Protein AF-A0A7X7K155-F1 (afdb_monomer)

Structure (mmCIF, N/CA/C/O backbone):
data_AF-A0A7X7K155-F1
#
_entry.id   AF-A0A7X7K155-F1
#
loop_
_atom_site.group_PDB
_atom_site.id
_atom_site.type_symbol
_atom_site.label_atom_id
_atom_site.label_alt_id
_atom_site.label_comp_id
_atom_site.label_asym_id
_atom_site.label_entity_id
_atom_site.label_seq_id
_atom_site.pdbx_PDB_ins_code
_atom_site.Cartn_x
_atom_site.Cartn_y
_atom_site.Cartn_z
_atom_site.occupancy
_atom_site.B_iso_or_equiv
_atom_site.auth_seq_id
_atom_site.auth_comp_id
_atom_site.auth_asym_id
_atom_site.auth_atom_id
_atom_site.pdbx_PDB_model_num
ATOM 1 N N . MET A 1 1 ? 3.621 12.588 0.229 1.00 64.38 1 MET A N 1
ATOM 2 C CA . MET A 1 1 ? 3.440 12.387 1.689 1.00 64.38 1 MET A CA 1
ATOM 3 C C . MET A 1 1 ? 2.182 13.110 2.161 1.00 64.38 1 MET A C 1
ATOM 5 O O . MET A 1 1 ? 1.886 14.190 1.652 1.00 64.38 1 MET A O 1
ATOM 9 N N . THR A 1 2 ? 1.459 12.551 3.133 1.00 70.38 2 THR A N 1
ATOM 10 C CA . THR A 1 2 ? 0.333 13.229 3.799 1.00 70.38 2 THR A CA 1
ATOM 11 C C . THR A 1 2 ? 0.867 14.158 4.895 1.00 70.38 2 THR A C 1
ATOM 13 O O . THR A 1 2 ? 1.560 13.712 5.804 1.00 70.38 2 THR A O 1
ATOM 16 N N . THR A 1 3 ? 0.577 15.458 4.814 1.00 79.06 3 THR A N 1
ATOM 17 C CA . THR A 1 3 ? 0.920 16.445 5.859 1.00 79.06 3 THR A CA 1
ATOM 18 C C . THR A 1 3 ? -0.289 16.714 6.751 1.00 79.06 3 THR A C 1
ATOM 20 O O . THR A 1 3 ? -1.407 16.346 6.401 1.00 79.06 3 THR A O 1
ATOM 23 N N . ALA A 1 4 ? -0.109 17.409 7.880 1.00 76.00 4 ALA A N 1
ATOM 24 C CA . ALA A 1 4 ? -1.245 17.842 8.702 1.00 76.00 4 ALA A CA 1
ATOM 25 C C . ALA A 1 4 ? -2.274 18.653 7.887 1.00 76.00 4 ALA A C 1
ATOM 27 O O . ALA A 1 4 ? -3.474 18.418 8.004 1.00 76.00 4 ALA A O 1
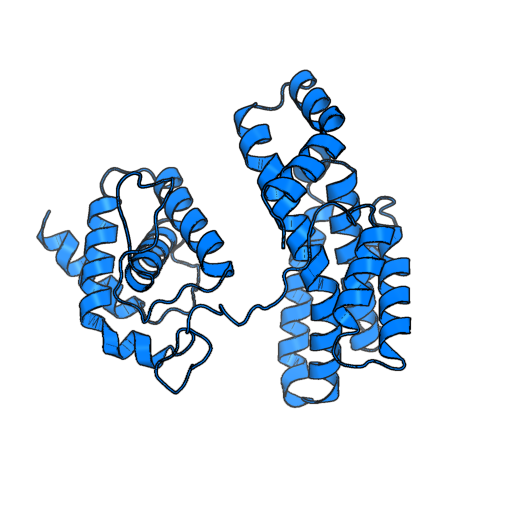ATOM 28 N N . ALA A 1 5 ? -1.804 19.535 6.997 1.00 78.56 5 ALA A N 1
ATOM 29 C CA . ALA A 1 5 ? -2.664 20.349 6.144 1.00 78.56 5 ALA A CA 1
ATOM 30 C C . ALA A 1 5 ? -3.406 19.514 5.086 1.00 78.56 5 ALA A C 1
ATOM 32 O O . ALA A 1 5 ? -4.610 19.684 4.898 1.00 78.56 5 ALA A O 1
ATOM 33 N N . SER A 1 6 ? -2.725 18.579 4.411 1.00 85.19 6 SER A N 1
ATOM 34 C CA . SER A 1 6 ? -3.389 17.725 3.416 1.00 85.19 6 SER A CA 1
ATOM 35 C C . SER A 1 6 ? -4.331 16.706 4.070 1.00 85.19 6 SER A C 1
ATOM 37 O O . SER A 1 6 ? -5.397 16.419 3.525 1.00 85.19 6 SER A O 1
ATOM 39 N N . ARG A 1 7 ? -4.008 16.235 5.283 1.00 84.69 7 ARG A N 1
ATOM 40 C CA . ARG A 1 7 ? -4.900 15.401 6.100 1.00 84.69 7 ARG A CA 1
ATOM 41 C C . ARG A 1 7 ? -6.159 16.159 6.500 1.00 84.69 7 ARG A C 1
ATOM 43 O O . ARG A 1 7 ? -7.247 15.601 6.420 1.00 84.69 7 ARG A O 1
ATOM 50 N N . GLU A 1 8 ? -6.044 17.430 6.876 1.00 85.75 8 GLU A N 1
ATOM 51 C CA . GLU A 1 8 ? -7.214 18.256 7.180 1.00 85.75 8 GLU A CA 1
ATOM 52 C C . GLU A 1 8 ? -8.125 18.421 5.953 1.00 85.75 8 GLU A C 1
ATOM 54 O O . GLU A 1 8 ? -9.347 18.300 6.066 1.00 85.75 8 GLU A O 1
ATOM 59 N N . VAL A 1 9 ? -7.549 18.625 4.763 1.00 90.56 9 VAL A N 1
ATOM 60 C CA . VAL A 1 9 ? -8.307 18.652 3.499 1.00 90.56 9 VAL A CA 1
ATOM 61 C C . VAL A 1 9 ? -9.031 17.324 3.260 1.00 90.56 9 VAL A C 1
ATOM 63 O O . VAL A 1 9 ? -10.224 17.333 2.945 1.00 90.56 9 VAL A O 1
ATOM 66 N N . ALA A 1 10 ? -8.347 16.195 3.455 1.00 92.12 10 ALA A N 1
ATOM 67 C CA . ALA A 1 10 ? -8.935 14.867 3.313 1.00 92.12 10 ALA A CA 1
ATOM 68 C C . ALA A 1 10 ? -10.098 14.652 4.297 1.00 92.12 10 ALA A C 1
ATOM 70 O O . ALA A 1 10 ? -11.201 14.319 3.865 1.00 92.12 10 ALA A O 1
ATOM 71 N N . VAL A 1 11 ? -9.906 14.947 5.589 1.00 90.81 11 VAL A N 1
ATOM 72 C CA . VAL A 1 11 ? -10.952 14.839 6.625 1.00 90.81 11 VAL A CA 1
ATOM 73 C C . VAL A 1 11 ? -12.164 15.706 6.285 1.00 90.81 11 VAL A C 1
ATOM 75 O O . VAL A 1 11 ? -13.297 15.226 6.335 1.00 90.81 11 VAL A O 1
ATOM 78 N N . ARG A 1 12 ? -11.948 16.962 5.871 1.00 92.44 12 ARG A N 1
ATOM 79 C CA . ARG A 1 12 ? -13.039 17.856 5.447 1.00 92.44 12 ARG A CA 1
ATOM 80 C C . ARG A 1 12 ? -13.817 17.282 4.262 1.00 92.44 12 ARG A C 1
ATOM 82 O O . ARG A 1 12 ? -15.038 17.394 4.237 1.00 92.44 12 ARG A O 1
ATOM 89 N N . SER A 1 13 ? -13.140 16.640 3.310 1.00 93.94 13 SER A N 1
ATOM 90 C CA . SER A 1 13 ? -13.789 16.055 2.127 1.00 93.94 13 SER A CA 1
ATOM 91 C C . SER A 1 13 ? -14.678 14.841 2.431 1.00 93.94 13 SER A C 1
ATOM 93 O O . SER A 1 13 ? -15.550 14.512 1.630 1.00 93.94 13 SER A O 1
ATOM 95 N N . ILE A 1 14 ? -14.501 14.200 3.593 1.00 95.44 14 ILE A N 1
ATOM 96 C CA . ILE A 1 14 ? -15.309 13.055 4.044 1.00 95.44 14 ILE A CA 1
ATOM 97 C C . ILE A 1 14 ? -16.186 13.379 5.265 1.00 95.44 14 ILE A C 1
ATOM 99 O O . ILE A 1 14 ? -16.775 12.472 5.857 1.00 95.44 14 ILE A O 1
ATOM 103 N N . ALA A 1 15 ? -16.316 14.659 5.631 1.00 93.81 15 ALA A N 1
ATOM 104 C CA . ALA A 1 15 ? -17.049 15.105 6.817 1.00 93.81 15 ALA A CA 1
ATOM 105 C C . ALA A 1 15 ? -18.514 14.631 6.838 1.00 93.81 15 ALA A C 1
ATOM 107 O O . ALA A 1 15 ? -19.011 14.206 7.881 1.00 93.81 15 ALA A O 1
ATOM 108 N N . ASP A 1 16 ? -19.184 14.621 5.683 1.00 94.50 16 ASP A N 1
ATOM 109 C CA . ASP A 1 16 ? -20.565 14.135 5.565 1.00 94.50 16 ASP A CA 1
ATOM 110 C C . ASP A 1 16 ? -20.685 12.639 5.890 1.00 94.50 16 ASP A C 1
ATOM 112 O O . ASP A 1 16 ? -21.649 12.209 6.530 1.00 94.50 16 ASP A O 1
ATOM 116 N N . HIS A 1 17 ? -19.688 11.835 5.499 1.00 93.06 17 HIS A N 1
ATOM 117 C CA . HIS A 1 17 ? -19.640 10.412 5.843 1.00 93.06 17 HIS A CA 1
ATOM 118 C C . HIS A 1 17 ? -19.402 10.217 7.339 1.00 93.06 17 HIS A C 1
ATOM 120 O O . HIS A 1 17 ? -20.109 9.432 7.965 1.00 93.06 17 HIS A O 1
ATOM 126 N N . ILE A 1 18 ? -18.478 10.977 7.934 1.00 92.19 18 ILE A N 1
ATOM 127 C CA . ILE A 1 18 ? -18.224 10.960 9.385 1.00 92.19 18 ILE A CA 1
ATOM 128 C C . ILE A 1 18 ? -19.512 11.296 10.153 1.00 92.19 18 ILE A C 1
ATOM 130 O O . ILE A 1 18 ? -19.908 10.570 11.066 1.00 92.19 18 ILE A O 1
ATOM 134 N N . ALA A 1 19 ? -20.221 12.352 9.746 1.00 93.06 19 ALA A N 1
ATOM 135 C CA . ALA A 1 19 ? -21.492 12.740 10.351 1.00 93.06 19 ALA A CA 1
ATOM 136 C C . ALA A 1 19 ? -22.566 11.652 10.195 1.00 93.06 19 ALA A C 1
ATOM 138 O O . ALA A 1 19 ? -23.349 11.417 11.118 1.00 93.06 19 ALA A O 1
ATOM 139 N N . ARG A 1 20 ? -22.604 10.962 9.048 1.00 92.81 20 ARG A N 1
ATOM 140 C CA . ARG A 1 20 ? -23.503 9.825 8.823 1.00 92.81 20 ARG A CA 1
ATOM 141 C C . ARG A 1 20 ? -23.185 8.655 9.755 1.00 92.81 20 ARG A C 1
ATOM 143 O O . ARG A 1 20 ? -24.117 8.120 10.344 1.00 92.81 20 ARG A O 1
ATOM 150 N N . GLN A 1 21 ? -21.916 8.290 9.925 1.00 92.12 21 GLN A N 1
ATOM 151 C CA . GLN A 1 21 ? -21.499 7.207 10.828 1.00 92.12 21 GLN A CA 1
ATOM 152 C C . GLN A 1 21 ? -21.905 7.491 12.279 1.00 92.12 21 GLN A C 1
ATOM 154 O O . GLN A 1 21 ? -22.490 6.629 12.930 1.00 92.12 21 GLN A O 1
ATOM 159 N N . LYS A 1 22 ? -21.726 8.734 12.749 1.00 90.50 22 LYS A N 1
ATOM 160 C CA . LYS A 1 22 ? -22.198 9.151 14.081 1.00 90.50 22 LYS A CA 1
ATOM 161 C C . LYS A 1 22 ? -23.710 8.963 14.252 1.00 90.50 22 LYS A C 1
ATOM 163 O O . LYS A 1 22 ? -24.161 8.478 15.283 1.00 90.50 22 LYS A O 1
ATOM 168 N N . ARG A 1 23 ? -24.510 9.299 13.231 1.00 92.56 23 ARG A N 1
ATOM 169 C CA . ARG A 1 23 ? -25.976 9.105 13.262 1.00 92.56 23 ARG A CA 1
ATOM 170 C C . ARG A 1 23 ? -26.394 7.634 13.242 1.00 92.56 23 ARG A C 1
ATOM 172 O O . ARG A 1 23 ? -27.470 7.321 13.735 1.00 92.56 23 ARG A O 1
ATOM 179 N N . LEU A 1 24 ? -25.578 6.759 12.656 1.00 90.00 24 LEU A N 1
ATOM 180 C CA . LEU A 1 24 ? -25.823 5.315 12.604 1.00 90.00 24 LEU A CA 1
ATOM 181 C C . LEU A 1 24 ? -25.429 4.593 13.904 1.00 90.00 24 LEU A C 1
ATOM 183 O O . LEU A 1 24 ? -25.663 3.395 14.015 1.00 90.00 24 LEU A O 1
ATOM 187 N N . GLY A 1 25 ? -24.878 5.308 14.892 1.00 88.94 25 GLY A N 1
ATOM 188 C CA . GLY A 1 25 ? -24.493 4.738 16.184 1.00 88.94 25 GLY A CA 1
ATOM 189 C C . GLY A 1 25 ? -23.113 4.080 16.193 1.00 88.94 25 GLY A C 1
ATOM 190 O O . GLY A 1 25 ? -22.793 3.361 17.137 1.00 88.94 25 GLY A O 1
ATOM 191 N N . THR A 1 26 ? -22.288 4.319 15.171 1.00 88.38 26 THR A N 1
ATOM 192 C CA . THR A 1 26 ? -20.887 3.883 15.162 1.00 88.38 26 THR A CA 1
ATOM 193 C C . THR A 1 26 ? -20.129 4.566 16.305 1.00 88.38 26 THR A C 1
ATOM 195 O O . THR A 1 26 ? -20.265 5.776 16.496 1.00 88.38 26 THR A O 1
ATOM 198 N N . SER A 1 27 ? -19.336 3.796 17.061 1.00 88.50 27 SER A N 1
ATOM 199 C CA . SER A 1 27 ? -18.561 4.301 18.206 1.00 88.50 27 SER A CA 1
ATOM 200 C C . SER A 1 27 ? -17.687 5.498 17.816 1.00 88.50 27 SER A C 1
ATOM 202 O O . SER A 1 27 ? -16.992 5.451 16.798 1.00 88.50 27 SER A O 1
ATOM 204 N N . GLU A 1 28 ? -17.692 6.556 18.634 1.00 84.75 28 GLU A N 1
ATOM 205 C CA . GLU A 1 28 ? -16.847 7.732 18.397 1.00 84.75 28 GLU A CA 1
ATOM 206 C C . GLU A 1 28 ? -15.360 7.376 18.410 1.00 84.75 28 GLU A C 1
ATOM 208 O O . GLU A 1 28 ? -14.636 7.817 17.523 1.00 84.75 28 GLU A O 1
ATOM 213 N N . GLU A 1 29 ? -14.933 6.499 19.322 1.00 82.00 29 GLU A N 1
ATOM 214 C CA . GLU A 1 29 ? -13.556 6.002 19.383 1.00 82.00 29 GLU A CA 1
ATOM 215 C C . GLU A 1 29 ? -13.146 5.329 18.067 1.00 82.00 29 GLU A C 1
ATOM 217 O O . GLU A 1 29 ? -12.077 5.598 17.517 1.00 82.00 29 GLU A O 1
ATOM 222 N N . LEU A 1 30 ? -14.034 4.501 17.509 1.00 82.12 30 LEU A N 1
ATOM 223 C CA . LEU A 1 30 ? -13.775 3.814 16.250 1.00 82.12 30 LEU A CA 1
ATOM 224 C C . LEU A 1 30 ? -13.668 4.807 15.088 1.00 82.12 30 LEU A C 1
ATOM 226 O O . LEU A 1 30 ? -12.787 4.668 14.247 1.00 82.12 30 LEU A O 1
ATOM 230 N N . ILE A 1 31 ? -14.525 5.829 15.042 1.00 84.31 31 ILE A N 1
ATOM 231 C CA . ILE A 1 31 ? -14.465 6.881 14.017 1.00 84.31 31 ILE A CA 1
ATOM 232 C C . ILE A 1 31 ? -13.157 7.676 14.133 1.00 84.31 31 ILE A C 1
ATOM 234 O O . ILE A 1 31 ? -12.509 7.930 13.113 1.00 84.31 31 ILE A O 1
ATOM 238 N N . GLU A 1 32 ? -12.767 8.062 15.348 1.00 82.69 32 GLU A N 1
ATOM 239 C CA . GLU A 1 32 ? -11.566 8.860 15.619 1.00 82.69 32 GLU A CA 1
ATOM 240 C C . GLU A 1 32 ? -10.275 8.103 15.300 1.00 82.69 32 GLU A C 1
ATOM 242 O O . GLU A 1 32 ? -9.345 8.698 14.756 1.00 82.69 32 GLU A O 1
ATOM 247 N N . GLN A 1 33 ? -10.231 6.794 15.555 1.00 81.88 33 GLN A N 1
ATOM 248 C CA . GLN A 1 33 ? -9.080 5.951 15.221 1.00 81.88 33 GLN A CA 1
ATOM 249 C C . GLN A 1 33 ? -9.056 5.556 13.734 1.00 81.88 33 GLN A C 1
ATOM 251 O O . GLN A 1 33 ? -8.006 5.604 13.087 1.00 81.88 33 GLN A O 1
ATOM 256 N N . TRP A 1 34 ? -10.205 5.182 13.160 1.00 84.56 34 TRP A N 1
ATOM 257 C CA . TRP A 1 34 ? -10.289 4.662 11.791 1.00 84.56 34 TRP A CA 1
ATOM 258 C C . TRP A 1 34 ? -10.071 5.738 10.730 1.00 84.56 34 TRP A C 1
ATOM 260 O O . TRP A 1 34 ? -9.367 5.513 9.746 1.00 84.56 34 TRP A O 1
ATOM 270 N N . THR A 1 35 ? -10.657 6.921 10.919 1.00 85.44 35 THR A N 1
ATOM 271 C CA . THR A 1 35 ? -10.642 7.993 9.913 1.00 85.44 35 THR A CA 1
ATOM 272 C C . THR A 1 35 ? -9.222 8.395 9.490 1.00 85.44 35 THR A C 1
ATOM 274 O O . THR A 1 35 ? -8.917 8.263 8.301 1.00 85.44 35 THR A O 1
ATOM 277 N N . PRO A 1 36 ? -8.327 8.845 10.394 1.00 81.94 36 PRO A N 1
ATOM 278 C CA . PRO A 1 36 ? -6.975 9.242 10.004 1.00 81.94 36 PRO A CA 1
ATOM 279 C C . PRO A 1 36 ? -6.175 8.062 9.442 1.00 81.94 36 PRO A C 1
ATOM 281 O O . PRO A 1 36 ? -5.497 8.222 8.430 1.00 81.94 36 PRO A O 1
ATOM 284 N N . ARG A 1 37 ? -6.326 6.865 10.026 1.00 84.38 37 ARG A N 1
ATOM 285 C CA . ARG A 1 37 ? -5.650 5.650 9.558 1.00 84.38 37 ARG A CA 1
ATOM 286 C C . ARG A 1 37 ? -6.037 5.302 8.123 1.00 84.38 37 ARG A C 1
ATOM 288 O O . ARG A 1 37 ? -5.169 5.014 7.310 1.00 84.38 37 ARG A O 1
ATOM 295 N N . SER A 1 38 ? -7.325 5.352 7.795 1.00 88.44 38 SER A N 1
ATOM 296 C CA . SER A 1 38 ? -7.818 5.030 6.452 1.00 88.44 38 SER A CA 1
ATOM 297 C C . SER A 1 38 ? -7.330 6.026 5.389 1.00 88.44 38 SER A C 1
ATOM 299 O O . SER A 1 38 ? -7.021 5.617 4.271 1.00 88.44 38 SER A O 1
ATOM 301 N N . ILE A 1 39 ? -7.186 7.310 5.747 1.00 89.06 39 ILE A N 1
ATOM 302 C CA . ILE A 1 39 ? -6.588 8.341 4.882 1.00 89.06 39 ILE A CA 1
ATOM 303 C C . ILE A 1 39 ? -5.107 8.039 4.639 1.00 89.06 39 ILE A C 1
ATOM 305 O O . ILE A 1 39 ? -4.648 8.076 3.500 1.00 89.06 39 ILE A O 1
ATOM 309 N N . ASP A 1 40 ? -4.360 7.726 5.696 1.00 86.00 40 ASP A N 1
ATOM 310 C CA . ASP A 1 40 ? -2.932 7.439 5.577 1.00 86.00 40 ASP A CA 1
ATOM 311 C C . ASP A 1 40 ? -2.685 6.177 4.735 1.00 86.00 40 ASP A C 1
ATOM 313 O O . ASP A 1 40 ? -1.833 6.194 3.848 1.00 86.00 40 ASP A O 1
ATOM 317 N N . VAL A 1 41 ? -3.492 5.126 4.930 1.00 85.56 41 VAL A N 1
ATOM 318 C CA . VAL A 1 41 ? -3.428 3.888 4.137 1.00 85.56 41 VAL A CA 1
ATOM 319 C C . VAL A 1 41 ? -3.677 4.161 2.656 1.00 85.56 41 VAL A C 1
ATOM 321 O O . VAL A 1 41 ? -2.863 3.762 1.827 1.00 85.56 41 VAL A O 1
ATOM 324 N N . VAL A 1 42 ? -4.758 4.859 2.292 1.00 94.25 42 VAL A N 1
ATOM 325 C CA . VAL A 1 42 ? -5.060 5.088 0.868 1.00 94.25 42 VAL A CA 1
ATOM 326 C C . VAL A 1 42 ? -4.040 6.013 0.203 1.00 94.25 42 VAL A C 1
ATOM 328 O O . VAL A 1 42 ? -3.705 5.811 -0.962 1.00 94.25 42 VAL A O 1
ATOM 331 N N . CYS A 1 43 ? -3.489 6.986 0.934 1.00 92.81 43 CYS A N 1
ATOM 332 C CA . CYS A 1 43 ? -2.400 7.821 0.430 1.00 92.81 43 CYS A CA 1
ATOM 333 C C . CYS A 1 43 ? -1.111 7.016 0.210 1.00 92.81 43 CYS A C 1
ATOM 335 O O . CYS A 1 43 ? -0.437 7.241 -0.793 1.00 92.81 43 CYS A O 1
ATOM 337 N N . ALA A 1 44 ? -0.784 6.075 1.102 1.00 89.12 44 ALA A N 1
ATOM 338 C CA . ALA A 1 44 ? 0.358 5.179 0.926 1.00 89.12 44 ALA A CA 1
ATOM 339 C C . ALA A 1 44 ? 0.158 4.237 -0.272 1.00 89.12 44 ALA A C 1
ATOM 341 O O . ALA A 1 44 ? 1.056 4.067 -1.089 1.00 89.12 44 ALA A O 1
ATOM 342 N N . GLN A 1 45 ? -1.044 3.681 -0.439 1.00 94.19 45 GLN A N 1
ATOM 343 C CA . GLN A 1 45 ? -1.380 2.870 -1.613 1.00 94.19 45 GLN A CA 1
ATOM 344 C C . GLN A 1 45 ? -1.268 3.673 -2.914 1.00 94.19 45 GLN A C 1
ATOM 346 O O . GLN A 1 45 ? -0.731 3.174 -3.899 1.00 94.19 45 GLN A O 1
ATOM 351 N N . LEU A 1 46 ? -1.747 4.920 -2.914 1.00 96.75 46 LEU A N 1
ATOM 352 C CA . LEU A 1 46 ? -1.666 5.823 -4.060 1.00 96.75 46 LEU A CA 1
ATOM 353 C C . LEU A 1 46 ? -0.216 6.127 -4.459 1.00 96.75 46 LEU A C 1
ATOM 355 O O . LEU A 1 46 ? 0.071 6.186 -5.653 1.00 96.75 46 LEU A O 1
ATOM 359 N N . SER A 1 47 ? 0.684 6.325 -3.491 1.00 92.38 47 SER A N 1
ATOM 360 C CA . SER A 1 47 ? 2.099 6.572 -3.785 1.00 92.38 47 SER A CA 1
ATOM 361 C C . SER A 1 47 ? 2.860 5.310 -4.174 1.00 92.38 47 SER A C 1
ATOM 363 O O . SER A 1 47 ? 3.769 5.402 -4.991 1.00 92.38 47 SER A O 1
ATOM 365 N N . ASN A 1 48 ? 2.497 4.154 -3.611 1.00 90.56 48 ASN A N 1
ATOM 366 C CA . ASN A 1 48 ? 3.282 2.930 -3.757 1.00 90.56 48 ASN A CA 1
ATOM 367 C C . ASN A 1 48 ? 2.843 2.104 -4.963 1.00 90.56 48 ASN A C 1
ATOM 369 O O . ASN A 1 48 ? 3.665 1.842 -5.825 1.00 90.56 48 ASN A O 1
ATOM 373 N N . ILE A 1 49 ? 1.556 1.775 -5.114 1.00 96.62 49 ILE A N 1
ATOM 374 C CA . ILE A 1 49 ? 1.103 0.801 -6.126 1.00 96.62 49 ILE A CA 1
ATOM 375 C C . ILE A 1 49 ? 1.545 1.160 -7.558 1.00 96.62 49 ILE A C 1
ATOM 377 O O . ILE A 1 49 ? 2.051 0.280 -8.257 1.00 96.62 49 ILE A O 1
ATOM 381 N N . PRO A 1 50 ? 1.422 2.417 -8.036 1.00 97.44 50 PRO A N 1
ATOM 382 C CA . PRO A 1 50 ? 1.915 2.768 -9.367 1.00 97.44 50 PRO A CA 1
ATOM 383 C C . PRO A 1 50 ? 3.431 2.579 -9.528 1.00 97.44 50 PRO A C 1
ATOM 385 O O . PRO A 1 50 ? 3.877 2.225 -10.618 1.00 97.44 50 PRO A O 1
ATOM 388 N N . VAL A 1 51 ? 4.203 2.814 -8.463 1.00 96.00 51 VAL A N 1
ATOM 389 C CA . VAL A 1 51 ? 5.665 2.651 -8.420 1.00 96.00 51 VAL A CA 1
ATOM 390 C C . VAL A 1 51 ? 6.037 1.174 -8.318 1.00 96.00 51 VAL A C 1
ATOM 392 O O . VAL A 1 51 ? 6.885 0.715 -9.077 1.00 96.00 51 VAL A O 1
ATOM 395 N N . ASP A 1 52 ? 5.350 0.411 -7.472 1.00 96.75 52 ASP A N 1
ATOM 396 C CA . ASP A 1 52 ? 5.523 -1.033 -7.322 1.00 96.75 52 ASP A CA 1
ATOM 397 C C . ASP A 1 52 ? 5.328 -1.722 -8.673 1.00 96.75 52 ASP A C 1
ATOM 399 O O . ASP A 1 52 ? 6.171 -2.498 -9.094 1.00 96.75 52 ASP A O 1
ATOM 403 N N . MET A 1 53 ? 4.301 -1.357 -9.448 1.00 98.50 53 MET A N 1
ATOM 404 C CA . MET A 1 53 ? 4.109 -1.896 -10.803 1.00 98.50 53 MET A CA 1
ATOM 405 C C . MET A 1 53 ? 5.306 -1.635 -11.737 1.00 98.50 53 MET A C 1
ATOM 407 O O . MET A 1 53 ? 5.612 -2.460 -12.597 1.00 98.50 53 MET A O 1
ATOM 411 N N . ILE A 1 54 ? 5.995 -0.496 -11.593 1.00 97.75 54 ILE A N 1
ATOM 412 C CA . ILE A 1 54 ? 7.225 -0.190 -12.347 1.00 97.75 54 ILE A CA 1
ATOM 413 C C . ILE A 1 54 ? 8.378 -1.076 -11.857 1.00 97.75 54 ILE A C 1
ATOM 415 O O . ILE A 1 54 ? 9.077 -1.673 -12.678 1.00 97.75 54 ILE A O 1
ATOM 419 N N . ILE A 1 55 ? 8.561 -1.185 -10.538 1.00 96.00 55 ILE A N 1
ATOM 420 C CA . ILE A 1 55 ? 9.616 -1.993 -9.907 1.00 96.00 55 ILE A CA 1
ATOM 421 C C . ILE A 1 55 ? 9.442 -3.474 -10.254 1.00 96.00 55 ILE A C 1
ATOM 423 O O . ILE A 1 55 ? 10.395 -4.127 -10.666 1.00 96.00 55 ILE A O 1
ATOM 427 N N . GLU A 1 56 ? 8.227 -3.999 -10.157 1.00 98.00 56 GLU A N 1
ATOM 428 C CA . GLU A 1 56 ? 7.910 -5.394 -10.446 1.00 98.00 56 GLU A CA 1
ATOM 429 C C . GLU A 1 56 ? 8.106 -5.719 -11.934 1.00 98.00 56 GLU A C 1
ATOM 431 O O . GLU A 1 56 ? 8.653 -6.769 -12.278 1.00 98.00 56 GLU A O 1
ATOM 436 N N . GLN A 1 57 ? 7.753 -4.796 -12.838 1.00 97.38 57 GLN A N 1
ATOM 437 C CA . GLN A 1 57 ? 8.070 -4.940 -14.263 1.00 97.38 57 GLN A CA 1
ATOM 438 C C . GLN A 1 57 ? 9.587 -5.011 -14.482 1.00 97.38 57 GLN A C 1
ATOM 440 O O . GLN A 1 57 ? 10.073 -5.874 -15.210 1.00 97.38 57 GLN A O 1
ATOM 445 N N . TRP A 1 58 ? 10.333 -4.118 -13.837 1.00 96.44 58 TRP A N 1
ATOM 446 C CA . TRP A 1 58 ? 11.788 -4.051 -13.933 1.00 96.44 58 TRP A CA 1
ATOM 447 C C . TRP A 1 58 ? 12.475 -5.304 -13.378 1.00 96.44 58 TRP A C 1
ATOM 449 O O . TRP A 1 58 ? 13.399 -5.822 -14.008 1.00 96.44 58 TRP A O 1
ATOM 459 N N . LEU A 1 59 ? 12.008 -5.813 -12.233 1.00 96.44 59 LEU A N 1
ATOM 460 C CA . LEU A 1 59 ? 12.507 -7.043 -11.614 1.00 96.44 59 LEU A CA 1
ATOM 461 C C . LEU A 1 59 ? 12.296 -8.230 -12.549 1.00 96.44 59 LEU A C 1
ATOM 463 O O . LEU A 1 59 ? 13.243 -8.965 -12.832 1.00 96.44 59 LEU A O 1
ATOM 467 N N . TYR A 1 60 ? 11.083 -8.358 -13.088 1.00 96.94 60 TYR A N 1
ATOM 468 C CA . TYR A 1 60 ? 10.727 -9.435 -14.004 1.00 96.94 60 TYR A CA 1
ATOM 469 C C . TYR A 1 60 ? 11.570 -9.398 -15.287 1.00 96.94 60 TYR A C 1
ATOM 471 O O . TYR A 1 60 ? 12.013 -10.434 -15.774 1.00 96.94 60 TYR A O 1
ATOM 479 N N . GLU A 1 61 ? 11.833 -8.217 -15.847 1.00 95.62 61 GLU A N 1
ATOM 480 C CA . GLU A 1 61 ? 12.625 -8.086 -17.076 1.00 95.62 61 GLU A CA 1
ATOM 481 C C . GLU A 1 61 ? 14.122 -8.360 -16.883 1.00 95.62 61 GLU A C 1
ATOM 483 O O . GLU A 1 61 ? 14.789 -8.769 -17.834 1.00 95.62 61 GLU A O 1
ATOM 488 N N . ARG A 1 62 ? 14.669 -8.111 -15.686 1.00 96.00 62 ARG A N 1
ATOM 489 C CA . ARG A 1 62 ? 16.121 -8.156 -15.446 1.00 96.00 62 ARG A CA 1
ATOM 490 C C . ARG A 1 62 ? 16.613 -9.399 -14.720 1.00 96.00 62 ARG A C 1
ATOM 492 O O . ARG A 1 62 ? 17.772 -9.758 -14.909 1.00 96.00 62 ARG A O 1
ATOM 499 N N . TYR A 1 63 ? 15.774 -10.037 -13.909 1.00 95.69 63 TYR A N 1
ATOM 500 C CA . TYR A 1 63 ? 16.192 -11.119 -13.018 1.00 95.69 63 TYR A CA 1
ATOM 501 C C . TYR A 1 63 ? 15.269 -12.332 -13.152 1.00 95.69 63 TYR A C 1
ATOM 503 O O . TYR A 1 63 ? 14.367 -12.542 -12.344 1.00 95.69 63 TYR A O 1
ATOM 511 N N . GLU A 1 64 ? 15.521 -13.162 -14.167 1.00 96.19 64 GLU A N 1
ATOM 512 C CA . GLU A 1 64 ? 14.753 -14.394 -14.416 1.00 96.19 64 GLU A CA 1
ATOM 513 C C . GLU A 1 64 ? 14.768 -15.355 -13.215 1.00 96.19 64 GLU A C 1
ATOM 515 O O . GLU A 1 64 ? 13.757 -15.957 -12.861 1.00 96.19 64 GLU A O 1
ATOM 520 N N . GLU A 1 65 ? 15.899 -15.428 -12.516 1.00 94.94 65 GLU A N 1
ATOM 521 C CA . GLU A 1 65 ? 16.073 -16.213 -11.289 1.00 94.94 65 GLU A CA 1
ATOM 522 C C . GLU A 1 65 ? 15.129 -15.815 -10.143 1.00 94.94 65 GLU A C 1
ATOM 524 O O . GLU A 1 65 ? 14.828 -16.649 -9.287 1.00 94.94 65 GLU A O 1
ATOM 529 N N . LEU A 1 66 ? 14.621 -14.576 -10.133 1.00 95.56 66 LEU A N 1
ATOM 530 C CA . LEU A 1 66 ? 13.685 -14.098 -9.114 1.00 95.56 66 LEU A CA 1
ATOM 531 C C . LEU A 1 66 ? 12.221 -14.377 -9.460 1.00 95.56 66 LEU A C 1
ATOM 533 O O . LEU A 1 66 ? 11.373 -14.233 -8.579 1.00 95.56 66 LEU A O 1
ATOM 537 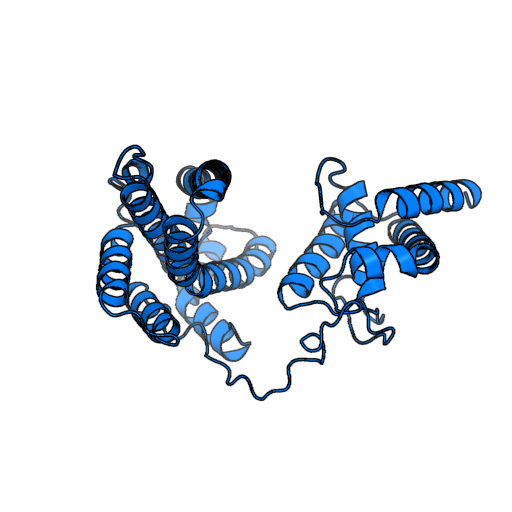N N . HIS A 1 67 ? 11.896 -14.814 -10.684 1.00 95.50 67 HIS A N 1
ATOM 538 C CA . HIS A 1 67 ? 10.504 -15.020 -11.112 1.00 95.50 67 HIS A CA 1
ATOM 539 C C . HIS A 1 67 ? 9.688 -15.912 -10.165 1.00 95.50 67 HIS A C 1
ATOM 541 O O . HIS A 1 67 ? 8.550 -15.540 -9.870 1.00 95.50 67 HIS A O 1
ATOM 547 N N . PRO A 1 68 ? 10.204 -17.047 -9.642 1.00 95.31 68 PRO A N 1
ATOM 548 C CA . PRO A 1 68 ? 9.434 -17.868 -8.710 1.00 95.31 68 PRO A CA 1
ATOM 549 C C . PRO A 1 68 ? 9.111 -17.126 -7.406 1.00 95.31 68 PRO A C 1
ATOM 551 O O . PRO A 1 68 ? 7.966 -17.142 -6.957 1.00 95.31 68 PRO A O 1
ATOM 554 N N . SER A 1 69 ? 10.097 -16.438 -6.824 1.00 95.38 69 SER A N 1
ATOM 555 C CA . SER A 1 69 ? 9.928 -15.667 -5.586 1.00 95.38 69 SER A CA 1
ATOM 556 C C . SER A 1 69 ? 8.987 -14.481 -5.789 1.00 95.38 69 SER A C 1
ATOM 558 O O . SER A 1 69 ? 8.098 -14.243 -4.972 1.00 95.38 69 SER A O 1
ATOM 560 N N . GLN A 1 70 ? 9.135 -13.783 -6.914 1.00 96.31 70 GLN A N 1
ATOM 561 C CA . GLN A 1 70 ? 8.274 -12.679 -7.316 1.00 96.31 70 GLN A CA 1
ATOM 562 C C . GLN A 1 70 ? 6.820 -13.142 -7.473 1.00 96.31 70 GLN A C 1
ATOM 564 O O . GLN A 1 70 ? 5.912 -12.523 -6.925 1.00 96.31 70 GLN A O 1
ATOM 569 N N . PHE A 1 71 ? 6.588 -14.269 -8.153 1.00 97.19 71 PHE A N 1
ATOM 570 C CA . PHE A 1 71 ? 5.249 -14.835 -8.323 1.00 97.19 71 PHE A CA 1
ATOM 571 C C . PHE A 1 71 ? 4.580 -15.153 -6.979 1.00 97.19 71 PHE A C 1
ATOM 573 O O . PHE A 1 71 ? 3.417 -14.805 -6.772 1.00 97.19 71 PHE A O 1
ATOM 580 N N . VAL A 1 72 ? 5.310 -15.788 -6.054 1.00 95.12 72 VAL A N 1
ATOM 581 C CA . VAL A 1 72 ? 4.791 -16.124 -4.717 1.00 95.12 72 VAL A CA 1
ATOM 582 C C . VAL A 1 72 ? 4.473 -14.860 -3.914 1.00 95.12 72 VAL A C 1
ATOM 584 O O . VAL A 1 72 ? 3.407 -14.787 -3.302 1.00 95.12 72 VAL A O 1
ATOM 587 N N . SER A 1 73 ? 5.353 -13.857 -3.956 1.00 94.00 73 SER A N 1
ATOM 588 C CA . SER A 1 73 ? 5.142 -12.568 -3.286 1.00 94.00 73 SER A CA 1
ATOM 589 C C . SER A 1 73 ? 3.887 -11.858 -3.807 1.00 94.00 73 SER A C 1
ATOM 591 O O . SER A 1 73 ? 2.988 -11.516 -3.036 1.00 94.00 73 SER A O 1
ATOM 593 N N . LEU A 1 74 ? 3.757 -11.732 -5.132 1.00 96.06 74 LEU A N 1
ATOM 594 C CA . LEU A 1 74 ? 2.613 -11.078 -5.771 1.00 96.06 74 LEU A CA 1
ATOM 595 C C . LEU A 1 74 ? 1.298 -11.829 -5.528 1.00 96.06 74 LEU A C 1
ATOM 597 O O . LEU A 1 74 ? 0.259 -11.200 -5.325 1.00 96.06 74 LEU A O 1
ATOM 601 N N . PHE A 1 75 ? 1.327 -13.165 -5.477 1.00 95.06 75 PHE A N 1
ATOM 602 C CA . PHE A 1 75 ? 0.161 -13.959 -5.085 1.00 95.06 75 PHE A CA 1
ATOM 603 C C . PHE A 1 75 ? -0.272 -13.688 -3.637 1.00 95.06 75 PHE A C 1
ATOM 605 O O . PHE A 1 75 ? -1.474 -13.586 -3.373 1.00 95.06 75 PHE A O 1
ATOM 612 N N . ALA A 1 76 ? 0.676 -13.559 -2.703 1.00 91.25 76 ALA A N 1
ATOM 613 C CA . ALA A 1 76 ? 0.369 -13.237 -1.311 1.00 91.25 76 ALA A CA 1
ATOM 614 C C . ALA A 1 76 ? -0.268 -11.842 -1.190 1.00 91.25 76 ALA A C 1
ATOM 616 O O . ALA A 1 76 ? -1.335 -11.709 -0.587 1.00 91.25 76 ALA A O 1
ATOM 617 N N . MET A 1 77 ? 0.311 -10.833 -1.852 1.00 89.12 77 MET A N 1
ATOM 618 C CA . MET A 1 77 ? -0.224 -9.465 -1.876 1.00 89.12 77 MET A CA 1
ATOM 619 C C . MET A 1 77 ? -1.642 -9.406 -2.460 1.00 89.12 77 MET A C 1
ATOM 621 O O . MET A 1 77 ? -2.537 -8.812 -1.855 1.00 89.12 77 MET A O 1
ATOM 625 N N . HIS A 1 78 ? -1.867 -10.061 -3.604 1.00 90.75 78 HIS A N 1
ATOM 626 C CA . HIS A 1 78 ? -3.198 -10.188 -4.199 1.00 90.75 78 HIS A CA 1
ATOM 627 C C . HIS A 1 78 ? -4.186 -10.859 -3.232 1.00 90.75 78 HIS A C 1
ATOM 629 O O . HIS A 1 78 ? -5.291 -10.358 -3.015 1.00 90.75 78 HIS A O 1
ATOM 635 N N . SER A 1 79 ? -3.791 -11.984 -2.629 1.00 89.69 79 SER A N 1
ATOM 636 C CA . SER A 1 79 ? -4.654 -12.757 -1.730 1.00 89.69 79 SER A CA 1
ATOM 637 C C . SER A 1 79 ? -5.116 -11.930 -0.531 1.00 89.69 79 SER A C 1
ATOM 639 O O . SER A 1 79 ? -6.290 -11.992 -0.156 1.00 89.69 79 SER A O 1
ATOM 641 N N . ASP A 1 80 ? -4.224 -11.129 0.050 1.00 85.56 80 ASP A N 1
ATOM 642 C CA . ASP A 1 80 ? -4.551 -10.230 1.157 1.00 85.56 80 ASP A CA 1
ATOM 643 C C . ASP A 1 80 ? -5.477 -9.090 0.706 1.00 85.56 80 ASP A C 1
ATOM 645 O O . ASP A 1 80 ? -6.495 -8.816 1.352 1.00 85.56 80 ASP A O 1
ATOM 649 N N . ALA A 1 81 ? -5.200 -8.477 -0.449 1.00 87.12 81 ALA A N 1
ATOM 650 C CA . ALA A 1 81 ? -6.047 -7.439 -1.032 1.00 87.12 81 ALA A CA 1
ATOM 651 C C . ALA A 1 81 ? -7.473 -7.943 -1.327 1.00 87.12 81 ALA A C 1
ATOM 653 O O . ALA A 1 81 ? -8.453 -7.273 -0.981 1.00 87.12 81 ALA A O 1
ATOM 654 N N . ALA A 1 82 ? -7.607 -9.142 -1.897 1.00 86.25 82 ALA A N 1
ATOM 655 C CA . ALA A 1 82 ? -8.890 -9.745 -2.249 1.00 86.25 82 ALA A CA 1
ATOM 656 C C . ALA A 1 82 ? -9.774 -10.031 -1.022 1.00 86.25 82 ALA A C 1
ATOM 658 O O . ALA A 1 82 ? -11.001 -9.944 -1.120 1.00 86.25 82 ALA A O 1
ATOM 659 N N . ARG A 1 83 ? -9.190 -10.300 0.158 1.00 83.31 83 ARG A N 1
ATOM 660 C CA . ARG A 1 83 ? -9.969 -10.457 1.404 1.00 83.31 83 ARG A CA 1
ATOM 661 C C . ARG A 1 83 ? -10.730 -9.186 1.774 1.00 83.31 83 ARG A C 1
ATOM 663 O O . ARG A 1 83 ? -11.856 -9.287 2.253 1.00 83.31 83 ARG A O 1
ATOM 670 N N . THR A 1 84 ? -10.177 -8.012 1.467 1.00 76.56 84 THR A N 1
ATOM 671 C CA . THR A 1 84 ? -10.819 -6.712 1.741 1.00 76.56 84 THR A CA 1
ATOM 672 C C . THR A 1 84 ? -12.154 -6.557 1.002 1.00 76.56 84 THR A C 1
ATOM 674 O O . THR A 1 84 ? -13.059 -5.881 1.487 1.00 76.56 84 THR A O 1
ATOM 677 N N . LEU A 1 85 ? -12.328 -7.205 -0.158 1.00 80.69 85 LEU A N 1
ATOM 678 C CA . LEU A 1 85 ? -13.594 -7.174 -0.903 1.00 80.69 85 LEU A CA 1
ATOM 679 C C . LEU A 1 85 ? -14.733 -7.903 -0.182 1.00 80.69 85 LEU A C 1
ATOM 681 O O . LEU A 1 85 ? -15.898 -7.564 -0.391 1.00 80.69 85 LEU A O 1
ATOM 685 N N . ASN A 1 86 ? -14.401 -8.895 0.644 1.00 78.94 86 ASN A N 1
ATOM 686 C CA . ASN A 1 86 ? -15.373 -9.733 1.343 1.00 78.94 86 ASN A CA 1
ATOM 687 C C . ASN A 1 86 ? -15.726 -9.196 2.738 1.00 78.94 86 ASN A C 1
ATOM 689 O O . ASN A 1 86 ? -16.636 -9.720 3.376 1.00 78.94 86 ASN A O 1
ATOM 693 N N . ASP A 1 87 ? -15.036 -8.154 3.206 1.00 84.44 87 ASP A N 1
ATOM 694 C CA . ASP A 1 87 ? -15.285 -7.548 4.5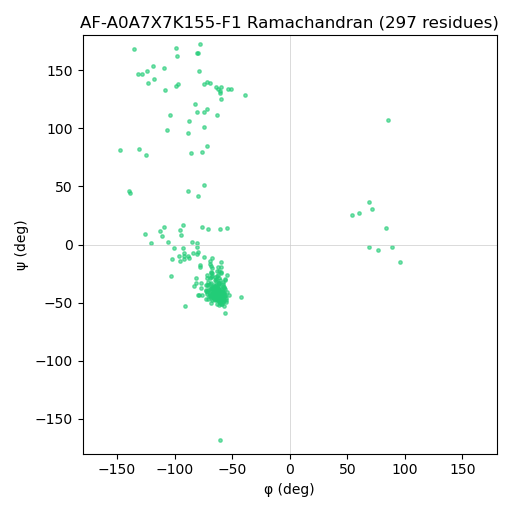08 1.00 84.44 87 ASP A CA 1
ATOM 695 C C . ASP A 1 87 ? -16.352 -6.444 4.402 1.00 84.44 87 ASP A C 1
ATOM 697 O O . ASP A 1 87 ? -16.091 -5.284 4.055 1.00 84.44 87 ASP A O 1
ATOM 701 N N . THR A 1 88 ? -17.600 -6.820 4.692 1.00 82.00 88 THR A N 1
ATOM 702 C CA . THR A 1 88 ? -18.742 -5.896 4.685 1.00 82.00 88 THR A CA 1
ATOM 703 C C . THR A 1 88 ? -18.617 -4.810 5.746 1.00 82.00 88 THR A C 1
ATOM 705 O O . THR A 1 88 ? -19.053 -3.686 5.504 1.00 82.00 88 THR A O 1
ATOM 708 N N . GLN A 1 89 ? -17.986 -5.104 6.884 1.00 83.44 89 GLN A N 1
ATOM 709 C CA . GLN A 1 89 ? -17.815 -4.140 7.965 1.00 83.44 89 GLN A CA 1
ATOM 710 C C . GLN A 1 89 ? -16.851 -3.028 7.543 1.00 83.44 89 GLN A C 1
ATOM 712 O O . GLN A 1 89 ? -17.170 -1.846 7.699 1.00 83.44 89 GLN A O 1
ATOM 717 N N . ILE A 1 90 ? -15.716 -3.386 6.930 1.00 81.56 90 ILE A N 1
ATOM 718 C CA . ILE A 1 90 ? -14.767 -2.418 6.361 1.00 81.56 90 ILE A CA 1
ATOM 719 C C . ILE A 1 90 ? -15.463 -1.549 5.314 1.00 81.56 90 ILE A C 1
ATOM 721 O O . ILE A 1 90 ? -15.304 -0.324 5.328 1.00 81.56 90 ILE A O 1
ATOM 725 N N . LYS A 1 91 ? -16.261 -2.149 4.425 1.00 85.50 91 LYS A N 1
ATOM 726 C CA . LYS A 1 91 ? -16.993 -1.399 3.397 1.00 85.50 91 LYS A CA 1
ATOM 727 C C . LYS A 1 91 ? -17.985 -0.395 3.995 1.00 85.50 91 LYS A C 1
ATOM 729 O O . LYS A 1 91 ? -18.121 0.706 3.465 1.00 85.50 91 LYS A O 1
ATOM 734 N N . GLU A 1 92 ? -18.676 -0.755 5.071 1.00 85.94 92 GLU A N 1
ATOM 735 C CA . GLU A 1 92 ? -19.679 0.104 5.710 1.00 85.94 92 GLU A CA 1
ATOM 736 C C . GLU A 1 92 ? -19.065 1.286 6.458 1.00 85.94 92 GLU A C 1
ATOM 738 O O . GLU A 1 92 ? -19.585 2.405 6.379 1.00 85.94 92 GLU A O 1
ATOM 743 N N . ILE A 1 93 ? -17.959 1.060 7.170 1.00 86.12 93 ILE A N 1
ATOM 744 C CA . ILE A 1 93 ? -17.332 2.106 7.979 1.00 86.12 93 ILE A CA 1
ATOM 745 C C . ILE A 1 93 ? -16.441 3.042 7.156 1.00 86.12 93 ILE A C 1
ATOM 747 O O . ILE A 1 93 ? -16.319 4.231 7.466 1.00 86.12 93 ILE A O 1
ATOM 751 N N . THR A 1 94 ? -15.855 2.550 6.066 1.00 90.69 94 THR A N 1
ATOM 752 C CA . THR A 1 94 ? -14.929 3.321 5.229 1.00 90.69 94 THR A CA 1
ATOM 753 C C . THR A 1 94 ? -15.657 4.348 4.367 1.00 90.69 94 THR A C 1
ATOM 755 O O . THR A 1 94 ? -16.697 4.072 3.772 1.00 90.69 94 THR A O 1
ATOM 7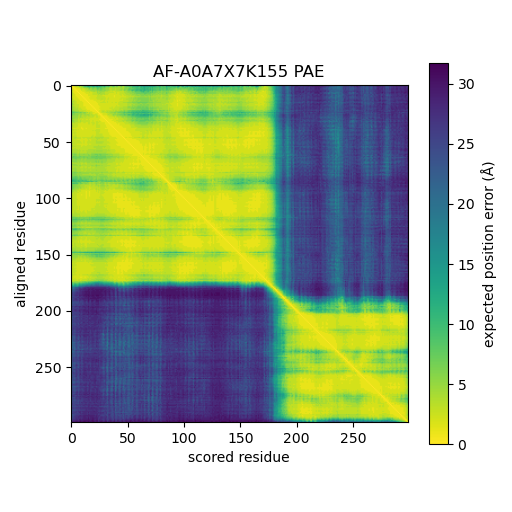58 N N . ALA A 1 95 ? -15.096 5.556 4.265 1.00 94.44 95 ALA A N 1
ATOM 759 C CA . ALA A 1 95 ? -15.648 6.587 3.393 1.00 94.44 95 ALA A CA 1
ATOM 760 C C . ALA A 1 95 ? -15.660 6.106 1.925 1.00 94.44 95 ALA A C 1
ATOM 762 O O . ALA A 1 95 ? -14.639 5.604 1.451 1.00 94.44 95 ALA A O 1
ATOM 763 N N . PRO A 1 96 ? -16.751 6.304 1.157 1.00 94.62 96 PRO A N 1
ATOM 764 C CA . PRO A 1 96 ? -16.863 5.767 -0.201 1.00 94.62 96 PRO A CA 1
ATOM 765 C C . PRO A 1 96 ? -15.741 6.186 -1.154 1.00 94.62 96 PRO A C 1
ATOM 767 O O . PRO A 1 96 ? -15.414 5.451 -2.078 1.00 94.62 96 PRO A O 1
ATOM 770 N N . VAL A 1 97 ? -15.158 7.377 -0.982 1.00 96.44 97 VAL A N 1
ATOM 771 C CA . VAL A 1 97 ? -13.998 7.816 -1.780 1.00 96.44 97 VAL A CA 1
ATOM 772 C C . VAL A 1 97 ? -12.747 6.983 -1.478 1.00 96.44 97 VAL A C 1
ATOM 774 O O . VAL A 1 97 ? -12.077 6.557 -2.411 1.00 96.44 97 VAL A O 1
ATOM 777 N N . ILE A 1 98 ? -12.501 6.667 -0.203 1.00 95.81 98 ILE A N 1
ATOM 778 C CA . ILE A 1 98 ? -11.370 5.848 0.250 1.00 95.81 98 ILE A CA 1
ATOM 779 C C . ILE A 1 98 ? -11.554 4.410 -0.227 1.00 95.81 98 ILE A C 1
ATOM 781 O O . ILE A 1 98 ? -10.673 3.868 -0.884 1.00 95.81 98 ILE A O 1
ATOM 785 N N . TYR A 1 99 ? -12.730 3.823 0.021 1.00 94.88 99 TYR A N 1
ATOM 786 C CA . TYR A 1 99 ? -13.011 2.444 -0.378 1.00 94.88 99 TYR A CA 1
ATOM 787 C C . TYR A 1 99 ? -12.845 2.254 -1.890 1.00 94.88 99 TYR A C 1
ATOM 789 O O . TYR A 1 99 ? -12.113 1.364 -2.313 1.00 94.88 99 TYR A O 1
ATOM 797 N N . ARG A 1 100 ? -13.456 3.133 -2.704 1.00 95.75 100 ARG A N 1
ATOM 798 C CA . ARG A 1 100 ? -13.337 3.102 -4.174 1.00 95.75 100 ARG A CA 1
ATOM 799 C C . ARG A 1 100 ? -11.894 3.234 -4.646 1.00 95.75 100 ARG A C 1
ATOM 801 O O . ARG A 1 100 ? -11.503 2.526 -5.572 1.00 95.75 100 ARG A O 1
ATOM 808 N N . ALA A 1 101 ? -11.114 4.117 -4.026 1.00 97.19 101 ALA A N 1
ATOM 809 C CA . ALA A 1 101 ? -9.706 4.286 -4.352 1.00 97.19 101 ALA A CA 1
ATOM 810 C C . ALA A 1 101 ? -8.898 3.020 -4.057 1.00 97.19 101 ALA A C 1
ATOM 812 O O . ALA A 1 101 ? -8.244 2.510 -4.964 1.00 97.19 101 ALA A O 1
ATOM 813 N N . THR A 1 102 ? -9.021 2.460 -2.853 1.00 95.44 102 THR A N 1
ATOM 814 C CA . THR A 1 102 ? -8.344 1.216 -2.463 1.00 95.44 102 THR A CA 1
ATOM 815 C C . THR A 1 102 ? -8.689 0.062 -3.404 1.00 95.44 102 THR A C 1
ATOM 817 O O . THR A 1 102 ? -7.789 -0.548 -3.978 1.00 95.44 102 THR A O 1
ATOM 820 N N . VAL A 1 103 ? -9.976 -0.222 -3.644 1.00 95.56 103 VAL A N 1
ATOM 821 C CA . VAL A 1 103 ? -10.348 -1.359 -4.510 1.00 95.56 103 VAL A CA 1
ATOM 822 C C . VAL A 1 103 ? -9.998 -1.122 -5.981 1.00 95.56 103 VAL A C 1
ATOM 824 O O . VAL A 1 103 ? -9.725 -2.078 -6.700 1.00 95.56 103 VAL A O 1
ATOM 827 N N . SER A 1 104 ? -9.972 0.132 -6.445 1.00 97.62 104 SER A N 1
ATOM 828 C CA . SER A 1 104 ? -9.539 0.461 -7.809 1.00 97.62 104 SER A CA 1
ATOM 829 C C . SER A 1 104 ? -8.028 0.323 -7.988 1.00 97.62 104 SER A C 1
ATOM 831 O O . SER A 1 104 ? -7.596 -0.158 -9.033 1.00 97.62 104 SER A O 1
ATOM 833 N N . LEU A 1 105 ? -7.228 0.717 -6.994 1.00 98.00 105 LEU A N 1
ATOM 834 C CA . LEU A 1 105 ? -5.777 0.517 -7.004 1.00 98.00 105 LEU A CA 1
ATOM 835 C C . LEU A 1 105 ? -5.433 -0.976 -6.978 1.00 98.00 105 LEU A C 1
ATOM 837 O O . LEU A 1 105 ? -4.653 -1.425 -7.814 1.00 98.00 105 LEU A O 1
ATOM 841 N N . ASN A 1 106 ? -6.085 -1.755 -6.110 1.00 96.75 106 ASN A N 1
ATOM 842 C CA . ASN A 1 106 ? -5.902 -3.208 -6.063 1.00 96.75 106 ASN A CA 1
ATOM 843 C C . ASN A 1 106 ? -6.291 -3.868 -7.397 1.00 96.75 106 ASN A C 1
ATOM 845 O O . ASN A 1 106 ? -5.537 -4.668 -7.937 1.00 96.75 106 ASN A O 1
ATOM 849 N N . HIS A 1 107 ? -7.423 -3.471 -7.990 1.00 97.88 107 HIS A N 1
ATOM 850 C CA . HIS A 1 107 ? -7.825 -3.954 -9.312 1.00 97.88 107 HIS A CA 1
ATOM 851 C C . HIS A 1 107 ? -6.784 -3.625 -10.396 1.00 97.88 107 HIS A C 1
ATOM 853 O O . HIS A 1 107 ? -6.511 -4.457 -11.259 1.00 97.88 107 HIS A O 1
ATOM 859 N N . ALA A 1 108 ? -6.193 -2.427 -10.372 1.00 98.44 108 ALA A N 1
ATOM 860 C CA . ALA A 1 108 ? -5.140 -2.057 -11.315 1.00 98.44 108 ALA A CA 1
ATOM 861 C C . ALA A 1 108 ? -3.877 -2.913 -11.141 1.00 98.44 108 ALA A C 1
ATOM 863 O O . ALA A 1 108 ? -3.282 -3.322 -12.139 1.00 98.44 108 ALA A O 1
ATOM 864 N N . PHE A 1 109 ? -3.504 -3.201 -9.892 1.00 98.25 109 PHE A N 1
ATOM 865 C CA . PHE A 1 109 ? -2.373 -4.061 -9.559 1.00 98.25 109 PHE A CA 1
ATOM 866 C C . PHE A 1 109 ? -2.599 -5.500 -10.034 1.00 98.25 109 PHE A C 1
ATOM 868 O O . PHE A 1 109 ? -1.738 -6.077 -10.689 1.00 98.25 109 PHE A O 1
ATOM 875 N N . ASP A 1 110 ? -3.797 -6.044 -9.829 1.00 98.00 110 ASP A N 1
ATOM 876 C CA . ASP A 1 110 ? -4.127 -7.403 -10.263 1.00 98.00 110 ASP A CA 1
ATOM 877 C C . ASP A 1 110 ? -4.188 -7.529 -11.796 1.00 98.00 110 ASP A C 1
ATOM 879 O O . ASP A 1 110 ? -3.690 -8.504 -12.356 1.00 98.00 110 ASP A O 1
ATOM 883 N N . LEU A 1 111 ? -4.689 -6.506 -12.505 1.00 98.31 111 LEU A N 1
ATOM 884 C CA . LEU A 1 111 ? -4.593 -6.439 -13.974 1.00 98.31 111 LEU A CA 1
ATOM 885 C C . LEU A 1 111 ? -3.135 -6.428 -14.453 1.00 98.31 111 LEU A C 1
ATOM 887 O O . LEU A 1 111 ? -2.812 -7.000 -15.499 1.00 98.31 111 LEU A O 1
ATOM 891 N N . PHE A 1 112 ? -2.262 -5.758 -13.702 1.00 98.56 112 PHE A N 1
ATOM 892 C CA . PHE A 1 112 ? -0.835 -5.741 -13.973 1.00 98.56 112 PHE A CA 1
ATOM 893 C C . PHE A 1 112 ? -0.196 -7.109 -13.758 1.00 98.56 112 PHE A C 1
ATOM 895 O O . PHE A 1 112 ? 0.499 -7.564 -14.665 1.00 98.56 112 PHE A O 1
ATOM 902 N N . ILE A 1 113 ? -0.467 -7.783 -12.638 1.00 98.44 113 ILE A N 1
ATOM 903 C CA . ILE A 1 113 ? 0.054 -9.129 -12.358 1.00 98.44 113 ILE A CA 1
ATOM 904 C C . ILE A 1 113 ? -0.394 -10.105 -13.453 1.00 98.44 113 ILE A C 1
ATOM 906 O O . ILE A 1 113 ? 0.437 -10.819 -14.023 1.00 98.44 113 ILE A O 1
ATOM 910 N N . ASP A 1 114 ? -1.679 -10.066 -13.824 1.00 98.31 114 ASP A N 1
ATOM 911 C CA . ASP A 1 114 ? -2.222 -10.880 -14.912 1.00 98.31 114 ASP A CA 1
ATOM 912 C C . ASP A 1 114 ? -1.478 -10.633 -16.226 1.00 98.31 114 ASP A C 1
ATOM 914 O O . ASP A 1 114 ? -1.139 -11.579 -16.935 1.00 98.31 114 ASP A O 1
ATOM 918 N N . ARG A 1 115 ? -1.147 -9.380 -16.549 1.00 98.00 115 ARG A N 1
ATOM 919 C CA . ARG A 1 115 ? -0.338 -9.047 -17.731 1.00 98.00 115 ARG A CA 1
ATOM 920 C C . ARG A 1 115 ? 1.120 -9.504 -17.595 1.00 98.00 115 ARG A C 1
ATOM 922 O O . ARG A 1 115 ? 1.674 -10.001 -18.576 1.00 98.00 115 ARG A O 1
ATOM 929 N N . LEU A 1 116 ? 1.735 -9.334 -16.426 1.00 98.00 116 LEU A N 1
ATOM 930 C CA . LEU A 1 116 ? 3.146 -9.639 -16.166 1.00 98.00 116 LEU A CA 1
ATOM 931 C C . LEU A 1 116 ? 3.455 -11.116 -16.445 1.00 98.00 116 LEU A C 1
ATOM 933 O O . LEU A 1 116 ? 4.416 -11.428 -17.143 1.00 98.00 116 LEU A O 1
ATOM 937 N N . PHE A 1 117 ? 2.574 -12.019 -16.006 1.00 96.69 117 PHE A N 1
ATOM 938 C CA . PHE A 1 117 ? 2.733 -13.467 -16.192 1.00 96.69 117 PHE A CA 1
ATOM 939 C C . PHE A 1 117 ? 2.049 -14.026 -17.452 1.00 96.69 117 PHE A C 1
ATOM 941 O O . PHE A 1 117 ? 1.863 -15.245 -17.582 1.00 96.69 117 PHE A O 1
ATOM 948 N N . GLY A 1 118 ? 1.696 -13.157 -18.407 1.00 94.31 118 GLY A N 1
ATOM 949 C CA . GLY A 1 118 ? 1.137 -13.549 -19.703 1.00 94.31 118 GLY A CA 1
ATOM 950 C C . GLY A 1 118 ? -0.268 -14.149 -19.616 1.00 94.31 118 GLY A C 1
ATOM 951 O O . GLY A 1 118 ? -0.577 -15.090 -20.344 1.00 94.31 118 GLY A O 1
ATOM 952 N N . HIS A 1 119 ? -1.101 -13.635 -18.712 1.00 93.94 119 HIS A N 1
ATOM 953 C CA . HIS A 1 119 ? -2.487 -14.048 -18.462 1.00 93.94 119 HIS A CA 1
ATOM 954 C C . HIS A 1 119 ? -2.647 -15.515 -18.036 1.00 93.94 119 HIS A C 1
ATOM 956 O O . HIS A 1 119 ? -3.685 -16.134 -18.265 1.00 93.94 119 HIS A O 1
ATOM 962 N N . ARG A 1 120 ? -1.606 -16.085 -17.413 1.00 92.62 120 ARG A N 1
ATOM 963 C CA . ARG A 1 120 ? -1.688 -17.388 -16.731 1.00 92.62 120 ARG A CA 1
ATOM 964 C C . ARG A 1 120 ? -2.362 -17.293 -15.361 1.00 92.62 120 ARG A C 1
ATOM 966 O O . ARG A 1 120 ? -2.833 -18.308 -14.856 1.00 92.62 120 ARG A O 1
ATOM 973 N N . THR A 1 121 ? -2.415 -16.096 -14.785 1.00 95.25 121 THR A N 1
ATOM 974 C CA . THR A 1 121 ? -3.243 -15.755 -13.623 1.00 95.25 121 THR A CA 1
ATOM 975 C C . THR A 1 121 ? -4.539 -15.075 -14.080 1.00 95.25 121 THR A C 1
ATOM 977 O O . THR A 1 121 ? -4.643 -14.624 -15.223 1.00 95.25 121 THR A O 1
ATOM 980 N N . ASP A 1 122 ? -5.534 -15.048 -13.191 1.00 95.88 122 ASP A N 1
ATOM 981 C CA . ASP A 1 122 ? -6.831 -14.386 -13.404 1.00 95.88 122 ASP A CA 1
ATOM 982 C C . ASP A 1 122 ? -7.278 -13.646 -12.128 1.00 95.88 122 ASP A C 1
ATOM 984 O O . ASP A 1 122 ? -8.415 -13.756 -11.658 1.00 95.88 122 ASP A O 1
ATOM 988 N N . TYR A 1 123 ? -6.337 -12.939 -11.507 1.00 96.19 123 TYR A N 1
ATOM 989 C CA . TYR A 1 123 ? -6.525 -12.272 -10.219 1.00 96.19 123 TYR A CA 1
ATOM 990 C C . TYR A 1 123 ? -7.489 -11.090 -10.329 1.00 96.19 123 TYR A C 1
ATOM 992 O O . TYR A 1 123 ? -8.313 -10.868 -9.437 1.00 96.19 123 TYR A O 1
ATOM 1000 N N . ALA A 1 124 ? -7.491 -10.378 -11.458 1.00 96.00 124 ALA A N 1
ATOM 1001 C CA . ALA A 1 124 ? -8.370 -9.230 -11.661 1.00 96.00 124 ALA A CA 1
ATOM 1002 C C . ALA A 1 124 ? -9.859 -9.609 -11.787 1.00 96.00 124 ALA A C 1
ATOM 1004 O O . ALA A 1 124 ? -10.739 -8.750 -11.647 1.00 96.00 124 ALA A O 1
ATOM 1005 N N . THR A 1 125 ? -10.194 -10.881 -12.037 1.00 94.50 125 THR A N 1
ATOM 1006 C CA . THR A 1 125 ? -11.584 -11.284 -12.305 1.00 94.50 125 THR A CA 1
ATOM 1007 C C . THR A 1 125 ? -12.529 -11.042 -11.130 1.00 94.50 125 THR A C 1
ATOM 1009 O O . THR A 1 125 ? -13.708 -10.744 -11.360 1.00 94.50 125 THR A O 1
ATOM 1012 N N . VAL A 1 126 ? -12.035 -11.051 -9.888 1.00 93.19 126 VAL A N 1
ATOM 1013 C CA . VAL A 1 126 ? -12.860 -10.761 -8.700 1.00 93.19 126 VAL A CA 1
ATOM 1014 C C . VAL A 1 126 ? -13.434 -9.334 -8.707 1.00 93.19 126 VAL A C 1
ATOM 1016 O O . VAL A 1 126 ? -14.525 -9.111 -8.185 1.00 93.19 126 VAL A O 1
ATOM 1019 N N . TYR A 1 127 ? -12.784 -8.380 -9.383 1.00 94.12 127 TYR A N 1
ATOM 1020 C CA . TYR A 1 127 ? -13.233 -6.981 -9.459 1.00 94.12 127 TYR A CA 1
ATOM 1021 C C . TYR A 1 127 ? -14.219 -6.713 -10.596 1.00 94.12 127 TYR A C 1
ATOM 1023 O O . TYR A 1 127 ? -14.871 -5.668 -10.610 1.00 94.12 127 TYR A O 1
ATOM 1031 N N . ARG A 1 128 ? -14.403 -7.653 -11.536 1.00 88.50 128 ARG A N 1
ATOM 1032 C CA . ARG A 1 128 ? -15.255 -7.467 -12.729 1.00 88.50 128 ARG A CA 1
ATOM 1033 C C . ARG A 1 128 ? -16.695 -7.072 -12.382 1.00 88.50 128 ARG A C 1
ATOM 1035 O O . ARG A 1 128 ? -17.366 -6.407 -13.168 1.00 88.50 128 ARG A O 1
ATOM 1042 N N . ARG A 1 129 ? -17.179 -7.506 -11.216 1.00 88.06 129 ARG A N 1
ATOM 1043 C CA . ARG A 1 129 ? -18.533 -7.235 -10.705 1.00 88.06 129 ARG A CA 1
ATOM 1044 C C . ARG A 1 129 ? -18.554 -6.265 -9.522 1.00 88.06 129 ARG A C 1
ATOM 1046 O O . ARG A 1 129 ? -19.576 -6.175 -8.851 1.00 88.06 129 ARG A O 1
ATOM 1053 N N . VAL A 1 130 ? -17.460 -5.548 -9.268 1.00 91.56 130 VAL A N 1
ATOM 1054 C CA . VAL A 1 130 ? -17.335 -4.579 -8.171 1.00 91.56 130 VAL A CA 1
ATOM 1055 C C . VAL A 1 130 ? -17.381 -3.164 -8.763 1.00 91.56 130 VAL A C 1
ATOM 1057 O O . VAL A 1 130 ? -16.362 -2.679 -9.253 1.00 91.56 130 VAL A O 1
ATOM 1060 N N . PRO A 1 131 ? -18.533 -2.460 -8.736 1.00 92.44 131 PRO A N 1
ATOM 1061 C CA . PRO A 1 131 ? -18.656 -1.129 -9.344 1.00 92.44 131 PRO A CA 1
ATOM 1062 C C . PRO A 1 131 ? -17.667 -0.107 -8.768 1.00 92.44 131 PRO A C 1
ATOM 1064 O O . PRO A 1 131 ? -17.171 0.768 -9.482 1.00 92.44 131 PRO A O 1
ATOM 1067 N N . ASP A 1 132 ? -17.348 -0.263 -7.481 1.00 93.75 132 ASP A N 1
ATOM 1068 C CA . ASP A 1 132 ? -16.403 0.576 -6.746 1.00 93.75 132 ASP A CA 1
ATOM 1069 C C . ASP A 1 132 ? -14.966 0.495 -7.301 1.00 93.75 132 ASP A C 1
ATOM 1071 O O . ASP A 1 132 ? -14.202 1.442 -7.137 1.00 93.75 132 ASP A O 1
ATOM 1075 N N . ALA A 1 133 ? -14.617 -0.589 -8.008 1.00 94.81 133 ALA A N 1
ATOM 1076 C CA . ALA A 1 133 ? -13.292 -0.839 -8.589 1.00 94.81 133 ALA A CA 1
ATOM 1077 C C . ALA A 1 133 ? -13.164 -0.399 -10.060 1.00 94.81 133 ALA A C 1
ATOM 1079 O O . ALA A 1 133 ? -12.173 -0.699 -10.734 1.00 94.81 133 ALA A O 1
ATOM 1080 N N . SER A 1 134 ? -14.168 0.304 -10.591 1.00 91.88 134 SER A N 1
ATOM 1081 C CA . SER A 1 134 ? -14.260 0.654 -12.016 1.00 91.88 134 SER A CA 1
ATOM 1082 C C . SER A 1 134 ? -13.129 1.551 -12.536 1.00 91.88 134 SER A C 1
ATOM 1084 O O . SER A 1 134 ? -12.887 1.581 -13.745 1.00 91.88 134 SER A O 1
ATOM 1086 N N . ALA A 1 135 ? -12.407 2.263 -11.663 1.00 97.06 135 ALA A N 1
ATOM 1087 C CA . ALA A 1 135 ? -11.257 3.063 -12.079 1.00 97.06 135 ALA A CA 1
ATOM 1088 C C . ALA A 1 135 ? -9.994 2.216 -12.333 1.00 97.06 135 ALA A C 1
ATOM 1090 O O . ALA A 1 135 ? -9.107 2.682 -13.04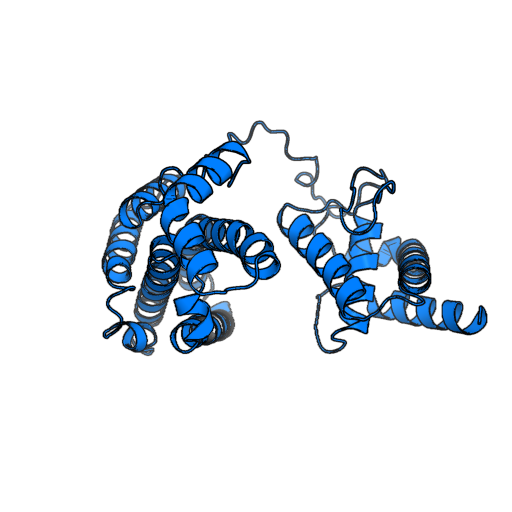7 1.00 97.06 135 ALA A O 1
ATOM 1091 N N . GLY A 1 136 ? -9.928 0.972 -11.841 1.00 97.69 136 GLY A N 1
ATOM 1092 C CA . GLY A 1 136 ? -8.725 0.133 -11.929 1.00 97.69 136 GLY A CA 1
ATOM 1093 C C . GLY A 1 136 ? -8.208 -0.076 -13.353 1.00 97.69 136 GLY A C 1
ATOM 1094 O O . GLY A 1 136 ? -7.028 0.131 -13.622 1.00 97.69 136 GLY A O 1
ATOM 1095 N N . SER A 1 137 ? -9.090 -0.345 -14.320 1.00 97.62 137 SER A N 1
ATOM 1096 C CA . SER A 1 137 ? -8.677 -0.487 -15.726 1.00 97.62 137 SER A CA 1
ATOM 1097 C C . SER A 1 137 ? -8.123 0.810 -16.327 1.00 97.62 137 SER A C 1
ATOM 1099 O O . SER A 1 137 ? -7.252 0.762 -17.193 1.00 97.62 137 SER A O 1
ATOM 1101 N N . LYS A 1 138 ? -8.597 1.980 -15.871 1.00 98.44 138 LYS A N 1
ATOM 1102 C CA . LYS A 1 138 ? -8.074 3.283 -16.321 1.00 98.44 138 LYS A CA 1
ATOM 1103 C C . LYS A 1 138 ? -6.693 3.558 -15.732 1.00 98.44 138 LYS A C 1
ATOM 1105 O O . LYS A 1 138 ? -5.833 4.059 -16.447 1.00 98.44 138 LYS A O 1
ATOM 1110 N N . ILE A 1 139 ? -6.488 3.202 -14.465 1.00 98.69 139 ILE A N 1
ATOM 1111 C CA . ILE A 1 139 ? -5.191 3.295 -13.781 1.00 98.69 139 ILE A CA 1
ATOM 1112 C C . ILE A 1 139 ? -4.173 2.397 -14.488 1.00 98.69 139 ILE A C 1
ATOM 1114 O O . ILE A 1 139 ? -3.105 2.866 -14.874 1.00 98.69 139 ILE A O 1
ATOM 1118 N N . PHE A 1 140 ? -4.538 1.143 -14.763 1.00 98.56 140 PHE A N 1
ATOM 1119 C CA . PHE A 1 140 ? -3.671 0.225 -15.497 1.00 98.56 140 PHE A CA 1
ATOM 1120 C C . PHE A 1 140 ? -3.336 0.746 -16.904 1.00 98.56 140 PHE A C 1
ATOM 1122 O O . PHE A 1 140 ? -2.176 0.735 -17.310 1.00 98.56 140 PHE A O 1
ATOM 1129 N N . ALA A 1 141 ? -4.315 1.298 -17.628 1.00 98.44 141 ALA A N 1
ATOM 1130 C CA . ALA A 1 141 ? -4.075 1.918 -18.931 1.00 98.44 141 ALA A CA 1
ATOM 1131 C C . ALA A 1 141 ? -3.161 3.160 -18.856 1.00 98.44 141 ALA A C 1
ATOM 1133 O O . ALA A 1 141 ? -2.371 3.401 -19.774 1.00 98.44 141 ALA A O 1
ATOM 1134 N N . ALA A 1 142 ? -3.251 3.955 -17.783 1.00 98.19 142 ALA A N 1
ATOM 1135 C CA . ALA A 1 142 ? -2.349 5.082 -17.543 1.00 98.19 142 ALA A CA 1
ATOM 1136 C C . ALA A 1 142 ? -0.910 4.598 -17.332 1.00 98.19 142 ALA A C 1
ATOM 1138 O O . ALA A 1 142 ? -0.001 5.086 -18.006 1.00 98.19 142 ALA A O 1
ATOM 1139 N N . TRP A 1 143 ? -0.717 3.569 -16.505 1.00 98.38 143 TRP A N 1
ATOM 1140 C CA . TRP A 1 143 ? 0.592 2.948 -16.316 1.00 98.38 143 TRP A CA 1
ATOM 1141 C C . TRP A 1 143 ? 1.140 2.349 -17.623 1.00 98.38 143 TRP A C 1
ATOM 1143 O O . TRP A 1 143 ? 2.272 2.635 -18.000 1.00 98.38 143 TRP A O 1
ATOM 1153 N N . GLN A 1 144 ? 0.330 1.620 -18.402 1.00 98.06 144 GLN A N 1
ATOM 1154 C CA . GLN A 1 144 ? 0.759 1.074 -19.701 1.00 98.06 144 GLN A CA 1
ATOM 1155 C C . GLN A 1 144 ? 1.229 2.163 -20.672 1.00 98.06 144 GLN A C 1
ATOM 1157 O O . GLN A 1 144 ? 2.141 1.933 -21.463 1.00 98.06 144 GLN A O 1
ATOM 1162 N N . ARG A 1 145 ? 0.591 3.339 -20.649 1.00 96.88 145 ARG A N 1
ATOM 1163 C CA . ARG A 1 145 ? 1.003 4.497 -21.450 1.00 96.88 145 ARG A CA 1
ATOM 1164 C C . ARG A 1 145 ? 2.314 5.089 -20.938 1.00 96.88 145 ARG A C 1
ATOM 1166 O O . ARG A 1 145 ? 3.172 5.370 -21.772 1.00 96.88 145 ARG A O 1
ATOM 1173 N N . ALA A 1 146 ? 2.472 5.239 -19.623 1.00 95.88 146 ALA A N 1
ATOM 1174 C CA . ALA A 1 146 ? 3.714 5.712 -19.009 1.00 95.88 146 ALA A CA 1
ATOM 1175 C C . ALA A 1 146 ? 4.897 4.791 -19.356 1.00 95.88 146 ALA A C 1
ATOM 1177 O O . ALA A 1 146 ? 5.949 5.263 -19.775 1.00 95.88 146 ALA A O 1
ATOM 1178 N N . MET A 1 147 ? 4.686 3.473 -19.321 1.00 96.50 147 MET A N 1
ATOM 1179 C CA . MET A 1 147 ? 5.737 2.487 -19.581 1.00 96.50 147 MET A CA 1
ATOM 1180 C C . MET A 1 147 ? 6.231 2.413 -21.029 1.00 96.50 147 MET A C 1
ATOM 1182 O O . MET A 1 147 ? 7.279 1.822 -21.269 1.00 96.50 147 MET A O 1
ATOM 1186 N N . ARG A 1 148 ?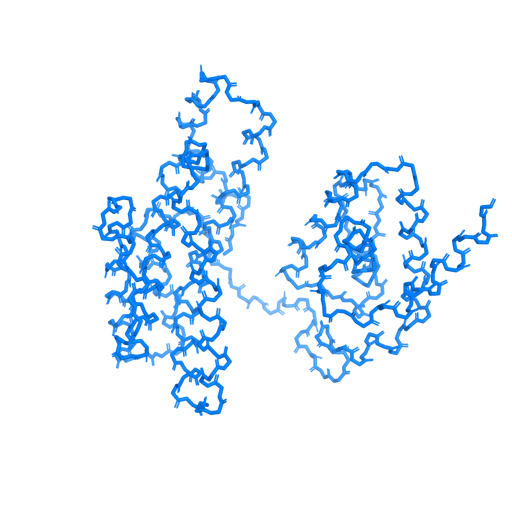 5.535 3.002 -22.014 1.00 94.62 148 ARG A N 1
ATOM 1187 C CA . ARG A 1 148 ? 5.991 2.948 -23.420 1.00 94.62 148 ARG A CA 1
ATOM 1188 C C . ARG A 1 148 ? 7.326 3.654 -23.637 1.00 94.62 148 ARG A C 1
ATOM 1190 O O . ARG A 1 148 ? 8.106 3.198 -24.459 1.00 94.62 148 ARG A O 1
ATOM 1197 N N . ASN A 1 149 ? 7.545 4.760 -22.928 1.00 91.44 149 ASN A N 1
ATOM 1198 C CA . ASN A 1 149 ? 8.739 5.599 -23.027 1.00 91.44 149 ASN A CA 1
ATOM 1199 C C . ASN A 1 149 ? 9.165 6.054 -21.622 1.00 91.44 149 ASN A C 1
ATOM 1201 O O . ASN A 1 149 ? 9.386 7.243 -21.411 1.00 91.44 149 ASN A O 1
ATOM 1205 N N . TYR A 1 150 ? 9.193 5.124 -20.664 1.00 94.00 150 TYR A N 1
ATOM 1206 C CA . TYR A 1 150 ? 9.471 5.448 -19.268 1.00 94.00 150 TYR A CA 1
ATOM 1207 C C . TYR A 1 150 ? 10.862 6.069 -19.098 1.00 94.00 150 TYR A C 1
ATOM 1209 O O . TYR A 1 150 ? 11.864 5.508 -19.554 1.00 94.00 150 TYR A O 1
ATOM 1217 N N . ALA A 1 151 ? 10.915 7.196 -18.397 1.00 91.06 151 ALA A N 1
ATOM 1218 C CA . ALA A 1 151 ? 12.134 7.800 -17.887 1.00 91.06 151 ALA A CA 1
ATOM 1219 C C . ALA A 1 151 ? 12.030 8.006 -16.364 1.00 91.06 151 ALA A C 1
ATOM 1221 O O . ALA A 1 151 ? 10.933 8.262 -15.861 1.00 91.06 151 ALA A O 1
ATOM 1222 N N . PRO A 1 152 ? 13.154 7.951 -15.622 1.00 89.50 152 PRO A N 1
ATOM 1223 C CA . PRO A 1 152 ? 13.163 8.301 -14.205 1.00 89.50 152 PRO A CA 1
ATOM 1224 C C . PRO A 1 152 ? 12.507 9.666 -13.959 1.00 89.50 152 PRO A C 1
ATOM 1226 O O . PRO A 1 152 ? 12.780 10.633 -14.678 1.00 89.50 152 PRO A O 1
ATOM 1229 N N . GLY A 1 153 ? 11.635 9.741 -12.959 1.00 87.94 153 GLY A N 1
ATOM 1230 C CA . GLY A 1 153 ? 10.809 10.907 -12.661 1.00 87.94 153 GLY A CA 1
ATOM 1231 C C . GLY A 1 153 ? 9.400 10.852 -13.266 1.00 87.94 153 GLY A C 1
ATOM 1232 O O . GLY A 1 153 ? 8.524 11.617 -12.851 1.00 87.94 153 GLY A O 1
ATOM 1233 N N . ASP A 1 154 ? 9.131 9.963 -14.227 1.00 92.62 154 ASP A N 1
ATOM 1234 C CA . ASP A 1 154 ? 7.782 9.785 -14.777 1.00 92.62 154 ASP A CA 1
ATOM 1235 C C . ASP A 1 154 ? 6.817 9.165 -13.754 1.00 92.62 154 ASP A C 1
ATOM 1237 O O . ASP A 1 154 ? 5.607 9.399 -13.837 1.00 92.62 154 ASP A O 1
ATOM 1241 N N . GLU A 1 155 ? 7.331 8.444 -12.754 1.00 93.50 155 GLU A N 1
ATOM 1242 C CA . GLU A 1 155 ? 6.544 7.872 -11.661 1.00 93.50 155 GLU A CA 1
ATOM 1243 C C . GLU A 1 155 ? 5.751 8.932 -10.882 1.00 93.50 155 GLU A C 1
ATOM 1245 O O . GLU A 1 155 ? 4.585 8.705 -10.565 1.00 93.50 155 GLU A O 1
ATOM 1250 N N . PHE A 1 156 ? 6.310 10.131 -10.670 1.00 94.62 156 PHE A N 1
ATOM 1251 C CA . PHE A 1 156 ? 5.603 11.234 -10.008 1.00 94.62 156 PHE A CA 1
ATOM 1252 C C . PHE A 1 156 ? 4.385 11.686 -10.818 1.00 94.62 156 PHE A C 1
ATOM 1254 O O . PHE A 1 156 ? 3.295 11.874 -10.275 1.00 94.62 156 PHE A O 1
ATOM 1261 N N . ARG A 1 157 ? 4.547 11.812 -12.143 1.00 95.88 157 ARG A N 1
ATOM 1262 C CA . ARG A 1 157 ? 3.445 12.202 -13.036 1.00 95.88 157 ARG A CA 1
ATOM 1263 C C . ARG A 1 157 ? 2.380 11.116 -13.107 1.00 95.88 157 ARG A C 1
ATOM 1265 O O . ARG A 1 157 ? 1.197 11.441 -13.190 1.00 95.88 157 ARG A O 1
ATOM 1272 N N . LEU A 1 158 ? 2.790 9.849 -13.072 1.00 97.56 158 LEU A N 1
ATOM 1273 C CA . LEU A 1 158 ? 1.863 8.727 -13.020 1.00 97.56 158 LEU A CA 1
ATOM 1274 C C . LEU A 1 158 ? 1.045 8.754 -11.723 1.00 97.56 158 LEU A C 1
ATOM 1276 O O . LEU A 1 158 ? -0.178 8.662 -11.794 1.00 97.56 158 LEU A O 1
ATOM 1280 N N . VAL A 1 159 ? 1.684 8.933 -10.563 1.00 97.88 159 VAL A N 1
ATOM 1281 C CA . VAL A 1 159 ? 0.986 9.052 -9.271 1.00 97.88 159 VAL A CA 1
ATOM 1282 C C . VAL A 1 159 ? 0.001 10.225 -9.290 1.00 97.88 159 VAL A C 1
ATOM 1284 O O . VAL A 1 159 ? -1.158 10.040 -8.921 1.00 97.88 159 VAL A O 1
ATOM 1287 N N . ASP A 1 160 ? 0.395 11.393 -9.808 1.00 97.81 160 ASP A N 1
ATOM 1288 C CA . ASP A 1 160 ? -0.499 12.553 -9.951 1.00 97.81 160 ASP A CA 1
ATOM 1289 C C . ASP A 1 160 ? -1.689 12.282 -10.888 1.00 97.81 160 ASP A C 1
ATOM 1291 O O . ASP A 1 160 ? -2.811 12.739 -10.642 1.00 97.81 160 ASP A O 1
ATOM 1295 N N . GLU A 1 161 ? -1.474 11.548 -11.981 1.00 97.94 161 GLU A N 1
ATOM 1296 C CA . GLU A 1 161 ? -2.548 11.145 -12.888 1.00 97.94 161 GLU A CA 1
ATOM 1297 C C . GLU A 1 161 ? -3.522 10.175 -12.201 1.00 97.94 161 GLU A C 1
ATOM 1299 O O . GLU A 1 161 ? -4.741 10.363 -12.274 1.00 97.94 161 GLU A O 1
ATOM 1304 N N . VAL A 1 162 ? -3.003 9.180 -11.479 1.00 98.44 162 VAL A N 1
ATOM 1305 C CA . VAL A 1 162 ? -3.807 8.219 -10.711 1.00 98.44 162 VAL A CA 1
ATOM 1306 C C . VAL A 1 162 ? -4.581 8.920 -9.595 1.00 98.44 162 VAL A C 1
ATOM 1308 O O . VAL A 1 162 ? -5.772 8.661 -9.419 1.00 98.44 162 VAL A O 1
ATOM 1311 N N . ALA A 1 163 ? -3.964 9.877 -8.904 1.00 98.12 163 ALA A N 1
ATOM 1312 C CA . ALA A 1 163 ? -4.620 10.670 -7.874 1.00 98.12 163 ALA A CA 1
ATOM 1313 C C . ALA A 1 163 ? -5.835 11.422 -8.427 1.00 98.12 163 ALA A C 1
ATOM 1315 O O . ALA A 1 163 ? -6.905 11.404 -7.817 1.00 98.12 163 ALA A O 1
ATOM 1316 N N . LYS A 1 164 ? -5.710 12.021 -9.617 1.00 98.00 164 LYS A N 1
ATOM 1317 C CA . LYS A 1 164 ? -6.826 12.697 -10.299 1.00 98.00 164 LYS A CA 1
ATOM 1318 C C . LYS A 1 164 ? -7.929 11.725 -10.707 1.00 98.00 164 LYS A C 1
ATOM 1320 O O . LYS A 1 164 ? -9.103 12.052 -10.552 1.00 98.00 164 LYS A O 1
ATOM 1325 N N . LEU A 1 165 ? -7.579 10.530 -11.193 1.00 97.94 165 LEU A N 1
ATOM 1326 C CA . LEU A 1 165 ? -8.562 9.487 -11.522 1.00 97.94 165 LEU A CA 1
ATOM 1327 C C . LEU A 1 165 ? -9.381 9.050 -10.298 1.00 97.94 165 LEU A C 1
ATOM 1329 O O . LEU A 1 165 ? -10.545 8.674 -10.449 1.00 97.94 165 LEU A O 1
ATOM 1333 N N . LEU A 1 166 ? -8.781 9.111 -9.108 1.00 97.56 166 LEU A N 1
ATOM 1334 C CA . LEU A 1 166 ? -9.392 8.710 -7.840 1.00 97.56 166 LEU A CA 1
ATOM 1335 C C . LEU A 1 166 ? -10.009 9.875 -7.045 1.00 97.56 166 LEU A C 1
ATOM 1337 O O . LEU A 1 166 ? -10.720 9.631 -6.071 1.00 97.56 166 LEU A O 1
ATOM 1341 N N . GLY A 1 167 ? -9.774 11.126 -7.453 1.00 96.50 167 GLY A N 1
ATOM 1342 C CA . GLY A 1 167 ? -10.206 12.322 -6.719 1.00 96.50 167 GLY A CA 1
ATOM 1343 C C . GLY A 1 167 ? -9.428 12.568 -5.418 1.00 96.50 167 GLY A C 1
ATOM 1344 O O . GLY A 1 167 ? -9.992 13.090 -4.457 1.00 96.50 167 GLY A O 1
ATOM 1345 N N . LEU A 1 168 ? -8.158 12.157 -5.375 1.00 96.88 168 LEU A N 1
ATOM 1346 C CA . LEU A 1 168 ? -7.255 12.243 -4.218 1.00 96.88 168 LEU A CA 1
ATOM 1347 C C . LEU A 1 168 ? -6.109 13.251 -4.417 1.00 96.88 168 LEU A C 1
ATOM 1349 O O . LEU A 1 168 ? -5.213 13.350 -3.582 1.00 96.88 168 LEU A O 1
ATOM 1353 N N . ASP A 1 169 ? -6.124 14.027 -5.500 1.00 95.12 169 ASP A N 1
ATOM 1354 C CA . ASP A 1 169 ? -5.057 14.954 -5.913 1.00 95.12 169 ASP A CA 1
ATOM 1355 C C . ASP A 1 169 ? -4.738 16.057 -4.889 1.00 95.12 169 ASP A C 1
ATOM 1357 O O . ASP A 1 169 ? -3.688 16.689 -4.953 1.00 95.12 169 ASP A O 1
ATOM 1361 N N . ARG A 1 170 ? -5.620 16.274 -3.908 1.00 94.81 170 ARG A N 1
ATOM 1362 C CA . ARG A 1 170 ? -5.433 17.251 -2.822 1.00 94.81 170 ARG A CA 1
ATOM 1363 C C . ARG A 1 170 ? -5.089 16.630 -1.465 1.00 94.81 170 ARG A C 1
ATOM 1365 O O . ARG A 1 170 ? -5.016 17.354 -0.473 1.00 94.81 170 ARG A O 1
ATOM 1372 N N . TRP A 1 171 ? -4.946 15.308 -1.394 1.00 94.50 171 TRP A N 1
ATOM 1373 C CA . TRP A 1 171 ? -4.784 14.572 -0.131 1.00 94.50 171 TRP A CA 1
ATOM 1374 C C . TRP A 1 171 ? -3.318 14.381 0.272 1.00 94.50 171 TRP A C 1
ATOM 1376 O O . TRP A 1 171 ? -3.018 14.065 1.425 1.00 94.50 171 TRP A O 1
ATOM 1386 N N . TYR A 1 172 ? -2.389 14.653 -0.639 1.00 91.50 172 TYR A N 1
ATOM 1387 C CA . TYR A 1 172 ? -0.954 14.603 -0.398 1.00 91.50 172 TYR A CA 1
ATOM 1388 C C . TYR A 1 172 ? -0.265 15.825 -0.999 1.00 91.50 172 TYR A C 1
ATOM 1390 O O . TYR A 1 172 ? -0.848 16.586 -1.770 1.00 91.50 172 TYR A O 1
ATOM 1398 N N . VAL A 1 173 ? 0.998 15.999 -0.628 1.00 89.56 173 VAL A N 1
ATOM 1399 C CA . VAL A 1 173 ? 1.917 16.925 -1.287 1.00 89.56 173 VAL A CA 1
ATOM 1400 C C . VAL A 1 173 ? 3.231 16.212 -1.580 1.00 89.56 173 VAL A C 1
ATOM 1402 O O . VAL A 1 173 ? 3.660 15.329 -0.819 1.00 89.56 173 VAL A O 1
ATOM 1405 N N . TRP A 1 174 ? 3.868 16.590 -2.686 1.00 88.94 174 TRP A N 1
ATOM 1406 C CA . TRP A 1 174 ? 5.274 16.284 -2.916 1.00 88.94 174 TRP A CA 1
ATOM 1407 C C . TRP A 1 174 ? 6.123 17.146 -1.985 1.00 88.94 174 TRP A C 1
ATOM 1409 O O . TRP A 1 174 ? 5.815 18.315 -1.753 1.00 88.94 174 TRP A O 1
ATOM 1419 N N . ARG A 1 175 ? 7.173 16.553 -1.421 1.00 82.25 175 ARG A N 1
ATOM 1420 C CA . ARG A 1 175 ? 8.218 17.295 -0.720 1.00 82.25 175 ARG A CA 1
ATOM 1421 C C . ARG A 1 175 ? 9.449 17.257 -1.597 1.00 82.25 175 ARG A C 1
ATOM 1423 O O . ARG A 1 175 ? 9.798 16.189 -2.090 1.00 82.25 175 ARG A O 1
ATOM 1430 N N . GLU A 1 176 ? 10.071 18.413 -1.783 1.00 76.06 176 GLU A N 1
ATOM 1431 C CA . GLU A 1 176 ? 11.422 18.440 -2.319 1.00 76.06 176 GLU A CA 1
ATOM 1432 C C . GLU A 1 176 ? 12.323 17.676 -1.359 1.00 76.06 176 GLU A C 1
ATOM 1434 O O . GLU A 1 176 ? 12.264 17.864 -0.138 1.00 76.06 176 GLU A O 1
ATOM 1439 N N . ASP A 1 177 ? 13.124 16.788 -1.928 1.00 65.56 177 ASP A N 1
ATOM 1440 C CA . ASP A 1 177 ? 14.223 16.174 -1.213 1.00 65.56 177 ASP A CA 1
ATOM 1441 C C . ASP A 1 177 ? 15.299 17.252 -1.043 1.00 65.56 177 ASP A C 1
ATOM 1443 O O . ASP A 1 177 ? 16.182 17.427 -1.880 1.00 65.56 177 ASP A O 1
ATOM 1447 N N . VAL A 1 178 ? 15.158 18.059 0.011 1.00 55.22 178 VAL A N 1
ATOM 1448 C CA . VAL A 1 178 ? 16.068 19.168 0.343 1.00 55.22 178 VAL A CA 1
ATOM 1449 C C . VAL A 1 178 ? 17.434 18.680 0.839 1.00 55.22 178 VAL A C 1
ATOM 1451 O O . VAL A 1 178 ? 18.201 19.458 1.396 1.00 55.22 178 VAL A O 1
ATOM 1454 N N . GLY A 1 179 ? 17.761 17.396 0.665 1.00 46.19 179 GLY A N 1
ATOM 1455 C CA . GLY A 1 179 ? 19.025 16.824 1.116 1.00 46.19 179 GLY A CA 1
ATOM 1456 C C . GLY A 1 179 ? 19.150 16.733 2.637 1.00 46.19 179 GLY A C 1
ATOM 1457 O O . GLY A 1 179 ? 20.111 16.144 3.117 1.00 46.19 179 GLY A O 1
ATOM 1458 N N . GLU A 1 180 ? 18.158 17.205 3.402 1.00 40.56 180 GLU A N 1
ATOM 1459 C CA . GLU A 1 180 ? 17.909 16.786 4.786 1.00 40.56 180 GLU A CA 1
ATOM 1460 C C . GLU A 1 180 ? 17.292 15.382 4.784 1.00 40.56 180 GLU A C 1
ATOM 1462 O O . GLU A 1 180 ? 16.248 15.108 5.375 1.00 40.56 180 GLU A O 1
ATOM 1467 N N . ARG A 1 181 ? 17.944 14.459 4.081 1.00 42.00 181 ARG A N 1
ATOM 1468 C CA . ARG A 1 181 ? 17.943 13.083 4.537 1.00 42.00 181 ARG A CA 1
ATOM 1469 C C . ARG A 1 181 ? 18.668 13.176 5.870 1.00 42.00 181 ARG A C 1
ATOM 1471 O O . ARG A 1 181 ? 19.858 13.498 5.886 1.00 42.00 181 ARG A O 1
ATOM 1478 N N . ASP A 1 182 ? 17.961 12.955 6.980 1.00 40.62 182 ASP A N 1
ATOM 1479 C CA . ASP A 1 182 ? 18.632 12.468 8.187 1.00 40.62 182 ASP A CA 1
ATOM 1480 C C . ASP A 1 182 ? 19.669 11.454 7.697 1.00 40.62 182 ASP A C 1
ATOM 1482 O O . ASP A 1 182 ? 19.356 10.623 6.844 1.00 40.62 182 ASP A O 1
ATOM 1486 N N . THR A 1 183 ? 20.914 11.621 8.124 1.00 38.56 183 THR A N 1
ATOM 1487 C CA . THR A 1 183 ? 22.176 11.107 7.556 1.00 38.56 183 THR A CA 1
ATOM 1488 C C . THR A 1 183 ? 22.289 9.582 7.334 1.00 38.56 183 THR A C 1
ATOM 1490 O O . THR A 1 183 ? 23.370 9.074 7.052 1.00 38.56 183 THR A O 1
ATOM 1493 N N . ALA A 1 184 ? 21.182 8.848 7.393 1.00 41.00 184 ALA A N 1
ATOM 1494 C CA . ALA A 1 184 ? 20.989 7.441 7.080 1.00 41.00 184 ALA A CA 1
ATOM 1495 C C . ALA A 1 184 ? 21.440 7.016 5.671 1.00 41.00 184 ALA A C 1
ATOM 1497 O O . ALA A 1 184 ? 21.794 5.856 5.480 1.00 41.00 184 ALA A O 1
ATOM 1498 N N . GLU A 1 185 ? 21.462 7.915 4.683 1.00 38.88 185 GLU A N 1
ATOM 1499 C CA . GLU A 1 185 ? 21.844 7.552 3.308 1.00 38.88 185 GLU A CA 1
ATOM 1500 C C . GLU A 1 185 ? 23.353 7.558 3.024 1.00 38.88 185 GLU A C 1
ATOM 1502 O O . GLU A 1 185 ? 23.782 7.192 1.930 1.00 38.88 185 GLU A O 1
ATOM 1507 N N . ALA A 1 186 ? 24.187 7.840 4.025 1.00 38.59 186 ALA A N 1
ATOM 1508 C CA . ALA A 1 186 ? 25.593 7.443 3.986 1.00 38.59 186 ALA A CA 1
ATOM 1509 C C . ALA A 1 186 ? 25.774 6.025 4.562 1.00 38.59 186 ALA A C 1
ATOM 1511 O O . ALA A 1 186 ? 26.654 5.786 5.387 1.00 38.59 186 ALA A O 1
ATOM 1512 N N . ALA A 1 187 ? 24.937 5.064 4.164 1.00 41.09 187 ALA A N 1
ATOM 1513 C CA . ALA A 1 187 ? 25.075 3.683 4.608 1.00 41.09 187 ALA A CA 1
ATOM 1514 C C . ALA A 1 187 ? 26.224 2.992 3.856 1.00 41.09 187 ALA A C 1
ATOM 1516 O O . ALA A 1 187 ? 26.034 2.211 2.927 1.00 41.09 187 ALA A O 1
ATOM 1517 N N . GLY A 1 188 ? 27.450 3.262 4.306 1.00 46.06 188 GLY A N 1
ATOM 1518 C CA . GLY A 1 188 ? 28.489 2.239 4.303 1.00 46.06 188 GLY A CA 1
ATOM 1519 C C . GLY A 1 188 ? 28.070 1.042 5.181 1.00 46.06 188 GLY A C 1
ATOM 1520 O O . GLY A 1 188 ? 26.931 0.978 5.647 1.00 46.06 188 GLY A O 1
ATOM 1521 N N . PRO A 1 189 ? 28.979 0.107 5.494 1.00 48.44 189 PRO A N 1
ATOM 1522 C CA . PRO A 1 189 ? 28.697 -1.084 6.311 1.00 48.44 189 PRO A CA 1
ATOM 1523 C C . PRO A 1 189 ? 28.214 -0.808 7.757 1.00 48.44 189 PRO A C 1
ATOM 1525 O O . PRO A 1 189 ? 28.193 -1.711 8.575 1.00 48.44 189 PRO A O 1
ATOM 1528 N N . GLN A 1 190 ? 27.819 0.414 8.116 1.00 47.88 190 GLN A N 1
ATOM 1529 C CA . GLN A 1 190 ? 27.322 0.798 9.442 1.00 47.88 190 GLN A CA 1
ATOM 1530 C C . GLN A 1 190 ? 25.947 1.490 9.402 1.00 47.88 190 GLN A C 1
ATOM 1532 O O . GLN A 1 190 ? 25.527 2.034 10.416 1.00 47.88 190 GLN A O 1
ATOM 1537 N N . GLY A 1 191 ? 25.258 1.511 8.255 1.00 50.50 191 GLY A N 1
ATOM 1538 C CA . GLY A 1 191 ? 23.973 2.203 8.104 1.00 50.50 191 GLY A CA 1
ATOM 1539 C C . GLY A 1 191 ? 22.755 1.470 8.694 1.00 50.50 191 GLY A C 1
ATOM 1540 O O . GLY A 1 191 ? 22.854 0.300 9.069 1.00 50.50 191 GLY A O 1
ATOM 1541 N N . PRO A 1 192 ? 21.579 2.130 8.718 1.00 52.59 192 PRO A N 1
ATOM 1542 C CA . PRO A 1 192 ? 20.356 1.661 9.381 1.00 52.59 192 PRO A CA 1
ATOM 1543 C C . PRO A 1 192 ? 19.597 0.548 8.632 1.00 52.59 192 PRO A C 1
ATOM 1545 O O . PRO A 1 192 ? 18.433 0.280 8.912 1.00 52.59 192 PRO A O 1
ATOM 1548 N N . THR A 1 193 ? 20.229 -0.101 7.658 1.00 57.88 193 THR A N 1
ATOM 1549 C CA . THR A 1 193 ? 19.730 -1.318 6.997 1.00 57.88 193 THR A CA 1
ATOM 1550 C C . THR A 1 193 ? 20.698 -2.492 7.157 1.00 57.88 193 THR A C 1
ATOM 1552 O O . THR A 1 193 ? 20.446 -3.566 6.615 1.00 57.88 193 THR A O 1
ATOM 1555 N N . ASN A 1 194 ? 21.818 -2.306 7.870 1.00 66.94 194 ASN A N 1
ATOM 1556 C CA . ASN A 1 194 ? 22.791 -3.366 8.101 1.00 66.94 194 ASN A CA 1
ATOM 1557 C C . ASN A 1 194 ? 22.439 -4.201 9.345 1.00 66.94 194 ASN A C 1
ATOM 1559 O O . ASN A 1 194 ? 22.667 -3.772 10.480 1.00 66.94 194 ASN A O 1
ATOM 1563 N N . LEU A 1 195 ? 21.954 -5.421 9.113 1.00 65.69 195 LEU A N 1
ATOM 1564 C CA . LEU A 1 195 ? 21.669 -6.415 10.151 1.00 65.69 195 LEU A CA 1
ATOM 1565 C C . LEU A 1 195 ? 22.931 -6.829 10.931 1.00 65.69 195 LEU A C 1
ATOM 1567 O O . LEU A 1 195 ? 22.848 -7.018 12.140 1.00 65.69 195 LEU A O 1
ATOM 1571 N N . GLU A 1 196 ? 24.107 -6.871 10.297 1.00 67.31 196 GLU A N 1
ATOM 1572 C CA . GLU A 1 196 ? 25.373 -7.197 10.980 1.00 67.31 196 GLU A CA 1
ATOM 1573 C C . GLU A 1 196 ? 25.738 -6.120 12.018 1.00 67.31 196 GLU A C 1
ATOM 1575 O O . GLU A 1 196 ? 26.163 -6.421 13.131 1.00 67.31 196 GLU A O 1
ATOM 1580 N N . ALA A 1 197 ? 25.475 -4.844 11.710 1.00 66.19 197 ALA A N 1
ATOM 1581 C CA . ALA A 1 197 ? 25.692 -3.741 12.649 1.00 66.19 197 ALA A CA 1
ATOM 1582 C C . ALA A 1 197 ? 24.730 -3.779 13.855 1.00 66.19 197 ALA A C 1
ATOM 1584 O O . ALA A 1 197 ? 25.009 -3.164 14.889 1.00 66.19 197 ALA A O 1
ATOM 1585 N N . LEU A 1 198 ? 23.592 -4.477 13.741 1.00 71.06 198 LEU A N 1
ATOM 1586 C CA . LEU A 1 198 ? 22.700 -4.747 14.871 1.00 71.06 198 LEU A CA 1
ATOM 1587 C C . LEU A 1 198 ? 23.247 -5.868 15.762 1.00 71.06 198 LEU A C 1
ATOM 1589 O O . LEU A 1 198 ? 23.153 -5.749 16.984 1.00 71.06 198 LEU A O 1
ATOM 1593 N N . GLU A 1 199 ? 23.860 -6.904 15.180 1.00 69.50 199 GLU A N 1
ATOM 1594 C CA . GLU A 1 199 ? 24.510 -7.990 15.931 1.00 69.50 199 GLU A CA 1
ATOM 1595 C C . GLU A 1 199 ? 25.691 -7.478 16.773 1.00 69.50 199 GLU A C 1
ATOM 1597 O O . GLU A 1 199 ? 25.841 -7.860 17.932 1.00 69.50 199 GLU A O 1
ATOM 1602 N N . GLU A 1 200 ? 26.484 -6.527 16.268 1.00 70.31 200 GLU A N 1
ATOM 1603 C CA . GLU A 1 200 ? 27.571 -5.900 17.045 1.00 70.31 200 GLU A CA 1
ATOM 1604 C C . GLU A 1 200 ? 27.077 -5.146 18.298 1.00 70.31 200 GLU A C 1
ATOM 1606 O O . GLU A 1 200 ? 27.832 -4.934 19.252 1.00 70.31 200 GLU A O 1
ATOM 1611 N N . ARG A 1 201 ? 25.802 -4.738 18.322 1.00 74.69 201 ARG A N 1
ATOM 1612 C CA . ARG A 1 201 ? 25.180 -3.969 19.416 1.00 74.69 201 ARG A CA 1
ATOM 1613 C C . ARG A 1 201 ? 24.443 -4.843 20.429 1.00 74.69 201 ARG A C 1
ATOM 1615 O O . ARG A 1 201 ? 23.738 -4.315 21.294 1.00 74.69 201 ARG A O 1
ATOM 1622 N N . ASP A 1 202 ? 24.648 -6.153 20.367 1.00 78.25 202 ASP A N 1
ATOM 1623 C CA . ASP A 1 202 ? 24.001 -7.173 21.190 1.00 78.25 202 ASP A CA 1
ATOM 1624 C C . ASP A 1 202 ? 23.870 -6.823 22.698 1.00 78.25 202 ASP A C 1
ATOM 1626 O O . ASP A 1 202 ? 22.758 -6.932 23.227 1.00 78.25 202 ASP A O 1
ATOM 1630 N N . PRO A 1 203 ? 24.893 -6.287 23.408 1.00 88.38 203 PRO A N 1
ATOM 1631 C CA . PRO A 1 203 ? 24.735 -5.916 24.818 1.00 88.38 203 PRO A CA 1
ATOM 1632 C C . PRO A 1 203 ? 23.699 -4.808 25.063 1.00 88.38 203 PRO A C 1
ATOM 1634 O O . PRO A 1 203 ? 22.978 -4.844 26.061 1.00 88.38 203 PRO A O 1
ATOM 1637 N N . ALA A 1 204 ? 23.609 -3.823 24.164 1.00 89.31 204 ALA A N 1
ATOM 1638 C CA . ALA A 1 204 ? 22.621 -2.750 24.265 1.00 89.31 204 ALA A CA 1
ATOM 1639 C C . ALA A 1 204 ? 21.212 -3.278 23.968 1.00 89.31 204 ALA A C 1
ATOM 1641 O O . ALA A 1 204 ? 20.269 -2.924 24.675 1.00 89.31 204 ALA A O 1
ATOM 1642 N N . VAL A 1 205 ? 21.085 -4.173 22.982 1.00 92.62 205 VAL A N 1
ATOM 1643 C CA . VAL A 1 205 ? 19.819 -4.841 22.645 1.00 92.62 205 VAL A CA 1
ATOM 1644 C C . VAL A 1 205 ? 19.287 -5.623 23.845 1.00 92.62 205 VAL A C 1
ATOM 1646 O O . VAL A 1 205 ? 18.125 -5.454 24.203 1.00 92.62 205 VAL A O 1
ATOM 1649 N N . VAL A 1 206 ? 20.130 -6.400 24.540 1.00 94.00 206 VAL A N 1
ATOM 1650 C CA 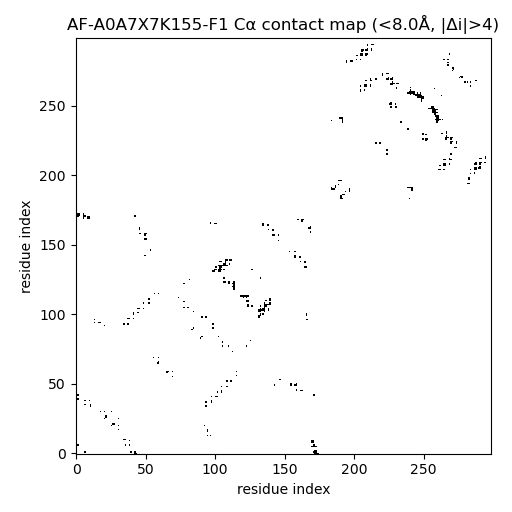. VAL A 1 206 ? 19.726 -7.126 25.763 1.00 94.00 206 VAL A CA 1
ATOM 1651 C C . VAL A 1 206 ? 19.143 -6.171 26.806 1.00 94.00 206 VAL A C 1
ATOM 1653 O O . VAL A 1 206 ? 18.076 -6.435 27.359 1.00 94.00 206 VAL A O 1
ATOM 1656 N N . MET A 1 207 ? 19.821 -5.050 27.067 1.00 94.75 207 MET A N 1
ATOM 1657 C CA . MET A 1 207 ? 19.383 -4.090 28.083 1.00 94.75 207 MET A CA 1
ATOM 1658 C C . MET A 1 207 ? 18.099 -3.358 27.687 1.00 94.75 207 MET A C 1
ATOM 1660 O O . MET A 1 207 ? 17.243 -3.145 28.543 1.00 94.75 207 MET A O 1
ATOM 1664 N N . TYR A 1 208 ? 17.929 -3.007 26.412 1.00 96.12 208 TYR A N 1
ATOM 1665 C CA . TYR A 1 208 ? 16.692 -2.392 25.931 1.00 96.12 208 TYR A CA 1
ATOM 1666 C C . TYR A 1 208 ? 15.524 -3.379 25.879 1.00 96.12 208 TYR A C 1
ATOM 1668 O O . TYR A 1 208 ? 14.398 -2.994 26.181 1.00 96.12 208 TYR A O 1
ATOM 1676 N N . CYS A 1 209 ? 15.767 -4.652 25.558 1.00 95.62 209 CYS A N 1
ATOM 1677 C CA . CYS A 1 209 ? 14.754 -5.697 25.680 1.00 95.62 209 CYS A CA 1
ATOM 1678 C C . CYS A 1 209 ? 14.347 -5.920 27.143 1.00 95.62 209 CYS A C 1
ATOM 1680 O O . CYS A 1 209 ? 13.166 -6.119 27.414 1.00 95.62 209 CYS A O 1
ATOM 1682 N N . LEU A 1 210 ? 15.293 -5.861 28.086 1.00 95.12 210 LEU A N 1
ATOM 1683 C CA . LEU A 1 210 ? 14.993 -5.952 29.517 1.00 95.12 210 LEU A CA 1
ATOM 1684 C C . LEU A 1 210 ? 14.152 -4.758 29.990 1.00 95.12 210 LEU A C 1
ATOM 1686 O O . LEU A 1 210 ? 13.124 -4.963 30.624 1.00 95.12 210 LEU A O 1
ATOM 1690 N N . ASP A 1 211 ? 14.539 -3.535 29.623 1.00 95.88 211 ASP A N 1
ATOM 1691 C CA . ASP A 1 211 ? 13.760 -2.320 29.905 1.00 95.88 211 ASP A CA 1
ATOM 1692 C C . ASP A 1 211 ? 12.342 -2.404 29.305 1.00 95.88 211 ASP A C 1
ATOM 1694 O O . ASP A 1 211 ? 11.366 -2.057 29.966 1.00 95.88 211 ASP A O 1
ATOM 1698 N N . ALA A 1 212 ? 12.196 -2.941 28.090 1.00 96.56 212 ALA A N 1
ATOM 1699 C CA . ALA A 1 212 ? 10.888 -3.171 27.477 1.00 96.56 212 ALA A CA 1
ATOM 1700 C C . ALA A 1 212 ? 10.033 -4.186 28.258 1.00 96.56 212 ALA A C 1
ATOM 1702 O O . ALA A 1 212 ? 8.846 -3.942 28.476 1.00 96.56 212 ALA A O 1
ATOM 1703 N N . LEU A 1 213 ? 10.620 -5.302 28.708 1.00 96.00 213 LEU A N 1
ATOM 1704 C CA . LEU A 1 213 ? 9.932 -6.299 29.539 1.00 96.00 213 LEU A CA 1
ATOM 1705 C C . LEU A 1 213 ? 9.438 -5.690 30.858 1.00 96.00 213 LEU A C 1
ATOM 1707 O O . LEU A 1 213 ? 8.282 -5.895 31.222 1.00 96.00 213 LEU A O 1
ATOM 1711 N N . GLU A 1 214 ? 10.283 -4.901 31.525 1.00 94.75 214 GLU A N 1
ATOM 1712 C CA . GLU A 1 214 ? 9.945 -4.196 32.769 1.00 94.75 214 GLU A CA 1
ATOM 1713 C C . GLU A 1 214 ? 8.818 -3.178 32.562 1.00 94.75 214 GLU A C 1
ATOM 1715 O O . GLU A 1 214 ? 7.903 -3.085 33.374 1.00 94.75 214 GLU A O 1
ATOM 1720 N N . ARG A 1 215 ? 8.820 -2.452 31.442 1.00 93.94 215 ARG A N 1
ATOM 1721 C CA . ARG A 1 215 ? 7.756 -1.488 31.116 1.00 93.94 215 ARG A CA 1
ATOM 1722 C C . ARG A 1 215 ? 6.418 -2.143 30.842 1.00 93.94 215 ARG A C 1
ATOM 1724 O O . ARG A 1 215 ? 5.385 -1.582 31.190 1.00 93.94 215 ARG A O 1
ATOM 1731 N N . PHE A 1 216 ? 6.428 -3.289 30.173 1.00 95.38 216 PHE A N 1
ATOM 1732 C CA . PHE A 1 216 ? 5.202 -4.005 29.837 1.00 95.38 216 PHE A CA 1
ATOM 1733 C C . PHE A 1 216 ? 4.647 -4.806 31.021 1.00 95.38 216 PHE A C 1
ATOM 1735 O O . PHE A 1 216 ? 3.543 -5.354 30.920 1.00 95.38 216 PHE A O 1
ATOM 1742 N N . GLU A 1 217 ? 5.366 -4.871 32.142 1.00 93.44 217 GLU A N 1
ATOM 1743 C CA . GLU A 1 217 ? 4.883 -5.501 33.364 1.00 93.44 217 GLU A CA 1
ATOM 1744 C C . GLU A 1 217 ? 3.596 -4.816 33.857 1.00 93.44 217 GLU A C 1
ATOM 1746 O O . GLU A 1 217 ? 3.518 -3.600 34.015 1.00 93.44 217 GLU A O 1
ATOM 1751 N N . GLY A 1 218 ? 2.539 -5.608 34.052 1.00 89.06 218 GLY A N 1
ATOM 1752 C CA . GLY A 1 218 ? 1.229 -5.112 34.487 1.00 89.06 218 GLY A CA 1
ATOM 1753 C C . GLY A 1 218 ? 0.378 -4.428 33.407 1.00 89.06 218 GLY A C 1
ATOM 1754 O O . GLY A 1 218 ? -0.780 -4.116 33.681 1.00 89.06 218 GLY A O 1
ATOM 1755 N N . MET A 1 219 ? 0.892 -4.230 32.188 1.00 95.19 219 MET A N 1
ATOM 1756 C CA . MET A 1 219 ? 0.090 -3.780 31.041 1.00 95.19 219 MET A CA 1
ATOM 1757 C C . MET A 1 219 ? -0.709 -4.943 30.443 1.00 95.19 219 MET A C 1
ATOM 1759 O O . MET A 1 219 ? -0.244 -6.084 30.467 1.00 95.19 219 MET A O 1
ATOM 1763 N N . ASP A 1 220 ? -1.885 -4.669 29.872 1.00 94.12 220 ASP A N 1
ATOM 1764 C CA . ASP A 1 220 ? -2.615 -5.649 29.060 1.00 94.12 220 ASP A CA 1
ATOM 1765 C C . ASP A 1 220 ? -2.049 -5.739 27.631 1.00 94.12 220 ASP A C 1
ATOM 1767 O O . ASP A 1 220 ? -1.269 -4.894 27.180 1.00 94.12 220 ASP A O 1
ATOM 1771 N N . ASP A 1 221 ? -2.419 -6.795 26.908 1.00 91.19 221 ASP A N 1
ATOM 1772 C CA . ASP A 1 221 ? -1.878 -7.040 25.569 1.00 91.19 221 ASP A CA 1
ATOM 1773 C C . ASP A 1 221 ? -2.338 -5.987 24.546 1.00 91.19 221 ASP A C 1
ATOM 1775 O O . ASP A 1 221 ? -1.628 -5.733 23.574 1.00 91.19 221 ASP A O 1
ATOM 1779 N N . ALA A 1 222 ? -3.478 -5.322 24.773 1.00 90.50 222 ALA A N 1
ATOM 1780 C CA . ALA A 1 222 ? -3.965 -4.250 23.908 1.00 90.50 222 ALA A CA 1
ATOM 1781 C C . ALA A 1 222 ? -3.078 -2.997 24.010 1.00 90.50 222 ALA A C 1
ATOM 1783 O O . ALA A 1 222 ? -2.709 -2.417 22.985 1.00 90.50 222 ALA A O 1
ATOM 1784 N N . ALA A 1 223 ? -2.678 -2.612 25.223 1.00 91.88 223 ALA A N 1
ATOM 1785 C CA . ALA A 1 223 ? -1.751 -1.510 25.465 1.00 91.88 223 ALA A CA 1
ATOM 1786 C C . ALA A 1 223 ? -0.355 -1.810 24.899 1.00 91.88 223 ALA A C 1
ATOM 1788 O O . ALA A 1 223 ? 0.240 -0.962 24.229 1.00 91.88 223 ALA A O 1
ATOM 1789 N N . VAL A 1 224 ? 0.147 -3.034 25.095 1.00 93.50 224 VAL A N 1
ATOM 1790 C CA . VAL A 1 224 ? 1.433 -3.468 24.523 1.00 93.50 224 VAL A CA 1
ATOM 1791 C C . VAL A 1 224 ? 1.383 -3.452 22.993 1.00 93.50 224 VAL A C 1
ATOM 1793 O O . VAL A 1 224 ? 2.302 -2.944 22.345 1.00 93.50 224 VAL A O 1
ATOM 1796 N N . PHE A 1 225 ? 0.290 -3.937 22.400 1.00 90.94 225 PHE A N 1
ATOM 1797 C CA . PHE A 1 225 ? 0.088 -3.904 20.954 1.00 90.94 225 PHE A CA 1
ATOM 1798 C C . PHE A 1 225 ? 0.018 -2.475 20.402 1.00 90.94 225 PHE A C 1
ATOM 1800 O O . PHE A 1 225 ? 0.569 -2.209 19.330 1.00 90.94 225 PHE A O 1
ATOM 1807 N N . ALA A 1 226 ? -0.617 -1.545 21.122 1.00 91.56 226 ALA A N 1
ATOM 1808 C CA . ALA A 1 226 ? -0.679 -0.137 20.737 1.00 91.56 226 ALA A CA 1
ATOM 1809 C C . ALA A 1 226 ? 0.720 0.499 20.684 1.00 91.56 226 ALA A C 1
ATOM 1811 O O . ALA A 1 226 ? 1.048 1.156 19.695 1.00 91.56 226 ALA A O 1
ATOM 1812 N N . ILE A 1 227 ? 1.570 0.228 21.684 1.00 93.50 227 ILE A N 1
ATOM 1813 C CA . ILE A 1 227 ? 2.968 0.689 21.709 1.00 93.50 227 ILE A CA 1
ATOM 1814 C C . ILE A 1 227 ? 3.748 0.104 20.524 1.00 93.50 227 ILE A C 1
ATOM 1816 O O . ILE A 1 227 ? 4.359 0.854 19.762 1.00 93.50 227 ILE A O 1
ATOM 1820 N N . GLY A 1 228 ? 3.697 -1.219 20.328 1.00 92.19 228 GLY A N 1
ATOM 1821 C CA . GLY A 1 228 ? 4.397 -1.885 19.223 1.00 92.19 228 GLY A CA 1
ATOM 1822 C C . GLY A 1 228 ? 3.959 -1.371 17.847 1.00 92.19 228 GLY A C 1
ATOM 1823 O O . GLY A 1 228 ? 4.796 -1.090 16.989 1.00 92.19 228 GLY A O 1
ATOM 1824 N N . SER A 1 229 ? 2.654 -1.161 17.659 1.00 89.75 229 SER A N 1
ATOM 1825 C CA . SER A 1 229 ? 2.080 -0.640 16.413 1.00 89.75 229 SER A CA 1
ATOM 1826 C C . SER A 1 229 ? 2.445 0.823 16.156 1.00 89.75 229 SER A C 1
ATOM 1828 O O . SER A 1 229 ? 2.735 1.186 15.016 1.00 89.75 229 SER A O 1
ATOM 1830 N N . GLU A 1 230 ? 2.457 1.671 17.190 1.00 91.38 230 GLU A N 1
ATOM 1831 C CA . GLU A 1 230 ? 2.894 3.068 17.071 1.00 91.38 230 GLU A CA 1
ATOM 1832 C C . GLU A 1 230 ? 4.349 3.144 16.589 1.00 91.38 230 GLU A C 1
ATOM 1834 O O . GLU A 1 230 ? 4.674 3.929 15.692 1.00 91.38 230 GLU A O 1
ATOM 1839 N N . ILE A 1 231 ? 5.219 2.306 17.158 1.00 91.19 231 ILE A N 1
ATOM 1840 C CA . ILE A 1 231 ? 6.628 2.244 16.770 1.00 91.19 231 ILE A CA 1
ATOM 1841 C C . ILE A 1 231 ? 6.774 1.721 15.339 1.00 91.19 231 ILE A C 1
ATOM 1843 O O . ILE A 1 231 ? 7.500 2.331 14.556 1.00 91.19 231 ILE A O 1
ATOM 1847 N N . ALA A 1 232 ? 6.056 0.657 14.967 1.00 85.50 232 ALA A N 1
ATOM 1848 C CA . ALA A 1 232 ? 6.086 0.110 13.610 1.00 85.50 232 ALA A CA 1
ATOM 1849 C C . ALA A 1 232 ? 5.688 1.158 12.557 1.00 85.50 232 ALA A C 1
ATOM 1851 O O . ALA A 1 232 ? 6.342 1.285 11.524 1.00 85.50 232 ALA A O 1
ATOM 1852 N N . LEU A 1 233 ? 4.663 1.967 12.841 1.00 83.31 233 LEU A N 1
ATOM 1853 C CA . LEU A 1 233 ? 4.252 3.072 11.970 1.00 83.31 233 LEU A CA 1
ATOM 1854 C C . LEU A 1 233 ? 5.321 4.166 11.873 1.00 83.31 233 LEU A C 1
ATOM 1856 O O . LEU A 1 233 ? 5.561 4.693 10.790 1.00 83.31 233 LEU A O 1
ATOM 1860 N N . LYS A 1 234 ? 5.995 4.501 12.980 1.00 80.81 234 LYS A N 1
ATOM 1861 C CA . LYS A 1 234 ? 7.122 5.450 12.963 1.00 80.81 234 LYS A CA 1
ATOM 1862 C C . LYS A 1 234 ? 8.311 4.906 12.167 1.00 80.81 234 LYS A C 1
ATOM 1864 O O . LYS A 1 234 ? 8.957 5.676 11.462 1.00 80.81 234 LYS A O 1
ATOM 1869 N N . ALA A 1 235 ? 8.568 3.601 12.237 1.00 75.44 235 ALA A N 1
ATOM 1870 C CA . ALA A 1 235 ? 9.673 2.954 11.538 1.00 75.44 235 ALA A CA 1
ATOM 1871 C C . ALA A 1 235 ? 9.506 2.926 10.009 1.00 75.44 235 ALA A C 1
ATOM 1873 O O . ALA A 1 235 ? 10.509 2.931 9.299 1.00 75.44 235 ALA A O 1
ATOM 1874 N N . GLN A 1 236 ? 8.274 2.996 9.488 1.00 69.19 236 GLN A N 1
ATOM 1875 C CA . GLN A 1 236 ? 8.019 3.122 8.042 1.00 69.19 236 GLN A CA 1
ATOM 1876 C C . GLN A 1 236 ? 8.647 4.382 7.423 1.00 69.19 236 GLN A C 1
ATOM 1878 O O . GLN A 1 236 ? 8.913 4.402 6.226 1.00 69.19 236 GLN A O 1
ATOM 1883 N N . GLY A 1 237 ? 8.893 5.427 8.221 1.00 61.00 237 GLY A N 1
ATOM 1884 C CA . GLY A 1 237 ? 9.570 6.649 7.776 1.00 61.00 237 GLY A CA 1
ATOM 1885 C C . GLY A 1 237 ? 11.099 6.556 7.720 1.00 61.00 237 GLY A C 1
ATOM 1886 O O . GLY A 1 237 ? 11.731 7.558 7.402 1.00 61.00 237 GLY A O 1
ATOM 1887 N N . GLY A 1 238 ? 11.680 5.393 8.038 1.00 68.12 238 GLY A N 1
ATOM 1888 C CA . GLY A 1 238 ? 13.115 5.219 8.258 1.00 68.12 238 GLY A CA 1
ATOM 1889 C C . GLY A 1 238 ? 13.482 5.556 9.702 1.00 68.12 238 GLY A C 1
ATOM 1890 O O . GLY A 1 238 ? 13.474 6.716 10.106 1.00 68.12 238 GLY A O 1
ATOM 1891 N N . LEU A 1 239 ? 13.781 4.532 10.505 1.00 78.06 239 LEU A N 1
ATOM 1892 C CA . LEU A 1 239 ? 14.231 4.702 11.885 1.00 78.06 239 LEU A CA 1
ATOM 1893 C C . LEU A 1 239 ? 15.736 4.466 11.967 1.00 78.06 239 LEU A C 1
ATOM 1895 O O . LEU A 1 239 ? 16.203 3.338 11.820 1.00 78.06 239 LEU A O 1
ATOM 1899 N N . ASP A 1 240 ? 16.489 5.529 12.229 1.00 79.19 240 ASP A N 1
ATOM 1900 C CA . ASP A 1 240 ? 17.930 5.427 12.423 1.00 79.19 240 ASP A CA 1
ATOM 1901 C C . ASP A 1 240 ? 18.248 4.823 13.799 1.00 79.19 240 ASP A C 1
ATOM 1903 O O . ASP A 1 240 ? 18.180 5.493 14.829 1.00 79.19 240 ASP A O 1
ATOM 1907 N N . TYR A 1 241 ? 18.581 3.532 13.822 1.00 79.25 241 TYR A N 1
ATOM 1908 C CA . TYR A 1 241 ? 19.014 2.833 15.035 1.00 79.25 241 TYR A CA 1
ATOM 1909 C C . TYR A 1 241 ? 20.505 2.996 15.346 1.00 79.25 241 TYR A C 1
ATOM 1911 O O . TYR A 1 241 ? 20.977 2.521 16.386 1.00 79.25 241 TYR A O 1
ATOM 1919 N N . THR A 1 242 ? 21.269 3.604 14.441 1.00 80.06 242 THR A N 1
ATOM 1920 C CA . THR A 1 242 ? 22.720 3.755 14.583 1.00 80.06 242 THR A CA 1
ATOM 1921 C C . THR A 1 242 ? 23.052 4.934 15.491 1.00 80.06 242 THR A C 1
ATOM 1923 O O . THR A 1 242 ? 24.000 4.843 16.283 1.00 80.06 242 THR A O 1
ATOM 1926 N N . ASP A 1 243 ? 22.204 5.963 15.445 1.00 80.25 243 ASP A N 1
ATOM 1927 C CA . ASP A 1 243 ? 22.243 7.158 16.276 1.00 80.25 243 ASP A CA 1
ATOM 1928 C C . ASP A 1 243 ? 21.830 6.853 17.736 1.00 80.25 243 ASP A C 1
ATOM 1930 O O . ASP A 1 243 ? 20.694 6.434 18.001 1.00 80.25 243 ASP A O 1
ATOM 1934 N N . PRO A 1 244 ? 22.738 7.029 18.716 1.00 80.50 244 PRO A N 1
ATOM 1935 C CA . PRO A 1 244 ? 22.420 6.826 20.125 1.00 80.50 244 PRO A CA 1
ATOM 1936 C C . PRO A 1 244 ? 21.565 7.955 20.722 1.00 80.50 244 PRO A C 1
ATOM 1938 O O . PRO A 1 244 ? 21.090 7.801 21.855 1.00 80.50 244 PRO A O 1
ATOM 1941 N N . GLU A 1 245 ? 21.371 9.080 20.024 1.00 83.25 245 GLU A N 1
ATOM 1942 C CA . GLU A 1 245 ? 20.586 10.198 20.538 1.00 83.25 245 GLU A CA 1
ATOM 1943 C C . GLU A 1 245 ? 19.117 9.823 20.756 1.00 83.25 245 GLU A C 1
ATOM 1945 O O . GLU A 1 245 ? 18.441 9.196 19.936 1.00 83.25 245 GLU A O 1
ATOM 1950 N N . ARG A 1 246 ? 18.587 10.243 21.907 1.00 87.50 246 ARG A N 1
ATOM 1951 C CA . ARG A 1 246 ? 17.190 10.021 22.276 1.00 87.50 246 ARG A CA 1
ATOM 1952 C C . ARG A 1 246 ? 16.329 11.135 21.696 1.00 87.50 246 ARG A C 1
ATOM 1954 O O . ARG A 1 246 ? 15.985 12.063 22.410 1.00 87.50 246 ARG A O 1
ATOM 1961 N N . LYS A 1 247 ? 16.006 11.060 20.407 1.00 86.81 247 LYS A N 1
ATOM 1962 C CA . LYS A 1 247 ? 15.212 12.084 19.695 1.00 86.81 247 LYS A CA 1
ATOM 1963 C C . LYS A 1 247 ? 13.748 11.702 19.471 1.00 86.81 247 LYS A C 1
ATOM 1965 O O . LYS A 1 247 ? 12.926 12.549 19.122 1.00 86.81 247 LYS A O 1
ATOM 1970 N N . HIS A 1 248 ? 13.392 10.435 19.680 1.00 84.94 248 HIS A N 1
ATOM 1971 C CA . HIS A 1 248 ? 12.058 9.933 19.364 1.00 84.94 248 HIS A CA 1
ATOM 1972 C C . HIS A 1 248 ? 11.144 9.919 20.588 1.00 84.94 248 HIS A C 1
ATOM 1974 O O . HIS A 1 248 ? 11.537 9.495 21.667 1.00 84.94 248 HIS A O 1
ATOM 1980 N N . THR A 1 249 ? 9.892 10.331 20.408 1.00 90.50 249 THR A N 1
ATOM 1981 C CA . THR A 1 249 ? 8.850 10.304 21.446 1.00 90.50 249 THR A CA 1
ATOM 1982 C C . THR A 1 249 ? 7.695 9.405 21.021 1.00 90.50 249 THR A C 1
ATOM 1984 O O . THR A 1 249 ? 7.444 9.236 19.820 1.00 90.50 249 THR A O 1
ATOM 1987 N N . LEU A 1 250 ? 6.979 8.849 22.000 1.00 87.06 250 LEU A N 1
ATOM 1988 C CA . LEU A 1 250 ? 5.779 8.039 21.791 1.00 87.06 250 LEU A CA 1
ATOM 1989 C C . LEU A 1 250 ? 4.569 8.703 22.453 1.00 87.06 250 LEU A C 1
ATOM 1991 O O . LEU A 1 250 ? 4.666 9.273 23.539 1.00 87.06 250 LEU A O 1
ATOM 1995 N N . GLN A 1 251 ? 3.413 8.623 21.806 1.00 86.31 251 GLN A N 1
ATOM 1996 C CA . GLN A 1 251 ? 2.136 9.053 22.370 1.00 86.31 251 GLN A CA 1
ATOM 1997 C C . GLN A 1 251 ? 1.682 8.103 23.475 1.00 86.31 251 GLN A C 1
ATOM 1999 O O . GLN A 1 251 ? 1.101 8.557 24.463 1.00 86.31 251 GLN A O 1
ATOM 2004 N N . SER A 1 252 ? 1.980 6.812 23.310 1.00 83.75 252 SER A N 1
ATOM 2005 C CA . SER A 1 252 ? 1.664 5.759 24.277 1.00 83.75 252 SER A CA 1
ATOM 2006 C C . SER A 1 252 ? 2.542 5.831 25.536 1.00 83.75 252 SER A C 1
ATOM 2008 O O . SER A 1 252 ? 2.100 5.432 26.607 1.00 83.75 252 SER A O 1
ATOM 2010 N N . LEU A 1 253 ? 3.754 6.401 25.434 1.00 87.06 253 LEU A N 1
ATOM 2011 C CA . LEU A 1 253 ? 4.699 6.615 26.543 1.00 87.06 253 LEU A CA 1
ATOM 2012 C C . LEU A 1 253 ? 5.100 8.100 26.628 1.00 87.06 253 LEU A C 1
ATOM 2014 O O . LEU A 1 253 ? 6.168 8.516 26.171 1.00 87.06 253 LEU A O 1
ATOM 2018 N N . LYS A 1 254 ? 4.202 8.927 27.178 1.00 84.88 254 LYS A N 1
ATOM 2019 C CA . LYS A 1 254 ? 4.374 10.389 27.232 1.00 84.88 254 LYS A CA 1
ATOM 2020 C C . LYS A 1 254 ? 5.489 10.805 28.192 1.00 84.88 254 LYS A C 1
ATOM 2022 O O . LYS A 1 254 ? 5.557 10.330 29.318 1.00 84.88 254 LYS A O 1
ATOM 2027 N N . GLY A 1 255 ? 6.276 11.797 27.777 1.00 83.50 255 GLY A N 1
ATOM 2028 C CA . GLY A 1 255 ? 7.318 12.416 28.606 1.00 83.50 255 GLY A CA 1
ATOM 2029 C C . GLY A 1 255 ? 8.686 11.740 28.512 1.00 83.50 255 GLY A C 1
ATOM 2030 O O . GLY A 1 255 ? 9.645 12.239 29.094 1.00 83.50 255 GLY A O 1
ATOM 2031 N N . GLU A 1 256 ? 8.793 10.658 27.745 1.00 89.38 256 GLU A N 1
ATOM 2032 C CA . GLU A 1 256 ? 10.039 9.931 27.535 1.00 89.38 256 GLU A CA 1
ATOM 2033 C C . GLU A 1 256 ? 10.576 10.130 26.117 1.00 89.38 256 GLU A C 1
ATOM 2035 O O . GLU A 1 256 ? 9.826 10.376 25.167 1.00 89.38 256 GLU A O 1
ATOM 2040 N N . GLN A 1 257 ? 11.898 10.035 25.996 1.00 89.69 257 GLN A N 1
ATOM 2041 C CA . GLN A 1 257 ? 12.608 10.098 24.725 1.00 89.69 257 GLN A CA 1
ATOM 2042 C C . GLN A 1 257 ? 13.444 8.832 24.545 1.00 89.69 257 GLN A C 1
ATOM 2044 O O . GLN A 1 257 ? 14.089 8.363 25.486 1.00 89.69 257 GLN A O 1
ATOM 2049 N N . PHE A 1 258 ? 13.453 8.313 23.323 1.00 92.50 258 PHE A N 1
ATOM 2050 C CA . PHE A 1 258 ? 14.035 7.032 22.944 1.00 92.50 258 PHE A CA 1
ATOM 2051 C C . PHE A 1 258 ? 14.982 7.215 21.755 1.00 92.50 258 PHE A C 1
ATOM 2053 O O . PHE A 1 258 ? 14.751 8.069 20.893 1.00 92.50 258 PHE A O 1
ATOM 2060 N N . SER A 1 259 ? 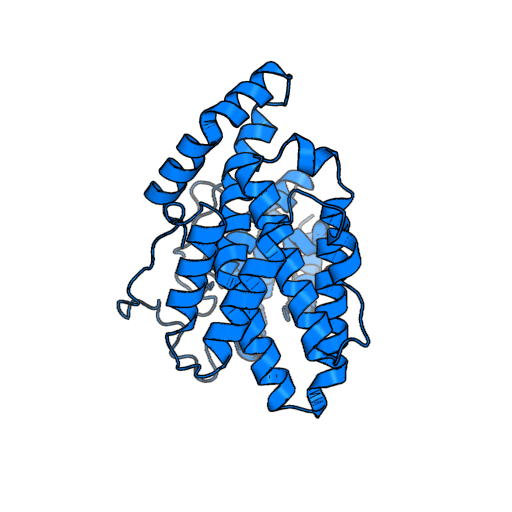16.050 6.419 21.709 1.00 91.50 259 SER A N 1
ATOM 2061 C CA . SER A 1 259 ? 16.869 6.264 20.500 1.00 91.50 259 SER A CA 1
ATOM 2062 C C . SER A 1 259 ? 16.199 5.289 19.530 1.00 91.50 259 SER A C 1
ATOM 2064 O O . SER A 1 259 ? 15.296 4.540 19.921 1.00 91.50 259 SER A O 1
ATOM 2066 N N . GLY A 1 260 ? 16.636 5.263 18.267 1.00 89.19 260 GLY A N 1
ATOM 2067 C CA . GLY A 1 260 ? 16.059 4.354 17.274 1.00 89.19 260 GLY A CA 1
ATOM 2068 C C . GLY A 1 260 ? 16.219 2.879 17.650 1.00 89.19 260 GLY A C 1
ATOM 2069 O O . GLY A 1 260 ? 15.261 2.113 17.564 1.00 89.19 260 GLY A O 1
ATOM 2070 N N . LEU A 1 261 ? 17.385 2.485 18.178 1.00 91.00 261 LEU A N 1
ATOM 2071 C CA . LEU A 1 261 ? 17.619 1.109 18.635 1.00 91.00 261 LEU A CA 1
ATOM 2072 C C . LEU A 1 261 ? 16.692 0.716 19.792 1.00 91.00 261 LEU A C 1
ATOM 2074 O O . LEU A 1 261 ? 16.174 -0.400 19.824 1.00 91.00 261 LEU A O 1
ATOM 2078 N N . HIS A 1 262 ? 16.453 1.637 20.729 1.00 93.38 262 HIS A N 1
ATOM 2079 C CA . HIS A 1 262 ? 15.566 1.395 21.868 1.00 93.38 262 HIS A CA 1
ATOM 2080 C C . HIS A 1 262 ? 14.121 1.184 21.401 1.00 93.38 262 HIS A C 1
ATOM 2082 O O . HIS A 1 262 ? 13.463 0.241 21.839 1.00 93.38 262 HIS A O 1
ATOM 2088 N N . LEU A 1 263 ? 13.651 1.994 20.449 1.00 93.50 263 LEU A N 1
ATOM 2089 C CA . LEU A 1 263 ? 12.336 1.806 19.837 1.00 93.50 263 LEU A CA 1
ATOM 2090 C C . LEU A 1 263 ? 12.210 0.448 19.130 1.00 93.50 263 LEU A C 1
ATOM 2092 O O . LEU A 1 263 ? 11.215 -0.244 19.341 1.00 93.50 263 LEU A O 1
ATOM 2096 N N . LEU A 1 264 ? 13.213 0.018 18.357 1.00 92.06 264 LEU A N 1
ATOM 2097 C CA . LEU A 1 264 ? 13.188 -1.309 17.726 1.00 92.06 264 LEU A CA 1
ATOM 2098 C C . LEU A 1 264 ? 13.093 -2.441 18.758 1.00 92.06 264 LEU A C 1
ATOM 2100 O O . LEU A 1 264 ? 12.339 -3.390 18.552 1.00 92.06 264 LEU A O 1
ATOM 2104 N N . CYS A 1 265 ? 13.803 -2.331 19.884 1.00 94.56 265 CYS A N 1
ATOM 2105 C CA . CYS A 1 265 ? 13.733 -3.322 20.960 1.00 94.56 265 CYS A CA 1
ATOM 2106 C C . CYS A 1 265 ? 12.350 -3.341 21.633 1.00 94.56 265 CYS A C 1
ATOM 2108 O O . CYS A 1 265 ? 11.797 -4.419 21.851 1.00 94.56 265 CYS A O 1
ATOM 2110 N N . LEU A 1 266 ? 11.758 -2.171 21.907 1.00 95.69 266 LEU A N 1
ATOM 2111 C CA . LEU A 1 266 ? 10.391 -2.052 22.438 1.00 95.69 266 LEU A CA 1
ATOM 2112 C C . LEU A 1 266 ? 9.367 -2.705 21.503 1.00 95.69 266 LEU A C 1
ATOM 2114 O O . LEU A 1 266 ? 8.524 -3.479 21.951 1.00 95.69 2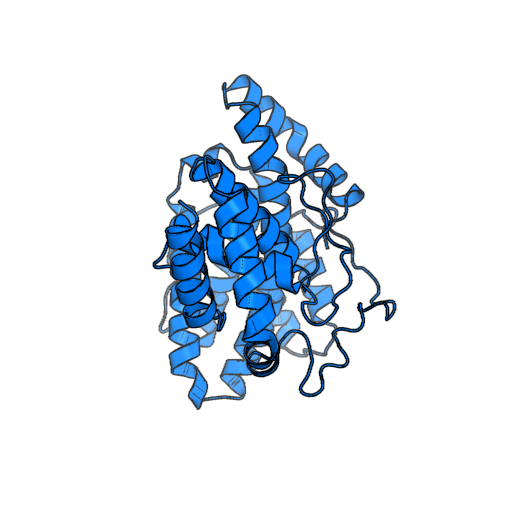66 LEU A O 1
ATOM 2118 N N . MET A 1 267 ? 9.469 -2.428 20.202 1.00 94.69 267 MET A N 1
ATOM 2119 C CA . MET A 1 267 ? 8.612 -3.016 19.173 1.00 94.69 267 MET A CA 1
ATOM 2120 C C . MET A 1 267 ? 8.772 -4.537 19.104 1.00 94.69 267 MET A C 1
ATOM 2122 O O . MET A 1 267 ? 7.774 -5.258 19.089 1.00 94.69 267 MET A O 1
ATOM 2126 N N . TYR A 1 268 ? 10.015 -5.026 19.091 1.00 94.50 268 TYR A N 1
ATOM 2127 C CA . TYR A 1 268 ? 10.304 -6.455 19.042 1.00 94.50 268 TYR A CA 1
ATOM 2128 C C . TYR A 1 268 ? 9.689 -7.186 20.238 1.00 94.50 268 TYR A C 1
ATOM 2130 O O . TYR A 1 268 ? 8.935 -8.136 20.050 1.00 94.50 268 TYR A O 1
ATOM 2138 N N . VAL A 1 269 ? 9.930 -6.705 21.463 1.00 96.38 269 VAL A N 1
ATOM 2139 C CA . VAL A 1 269 ? 9.367 -7.311 22.681 1.00 96.38 269 VAL A CA 1
ATOM 2140 C C . VAL A 1 269 ? 7.836 -7.246 22.684 1.00 96.38 269 VAL A C 1
ATOM 2142 O O . VAL A 1 269 ? 7.189 -8.219 23.072 1.00 96.38 269 VAL A O 1
ATOM 2145 N N . ALA A 1 270 ? 7.245 -6.141 22.216 1.00 95.88 270 ALA A N 1
ATOM 2146 C CA . ALA A 1 270 ? 5.793 -5.991 22.149 1.00 95.88 270 ALA A CA 1
ATOM 2147 C C . ALA A 1 270 ? 5.153 -7.045 21.235 1.00 95.88 270 ALA A C 1
ATOM 2149 O O . ALA A 1 270 ? 4.208 -7.729 21.634 1.00 95.88 270 ALA A O 1
ATOM 2150 N N . PHE A 1 271 ? 5.690 -7.230 20.029 1.00 93.88 271 PHE A N 1
ATOM 2151 C CA . PHE A 1 271 ? 5.171 -8.230 19.098 1.00 93.88 271 PHE A CA 1
ATOM 2152 C C . PHE A 1 271 ? 5.504 -9.659 19.512 1.00 93.88 271 PHE A C 1
ATOM 2154 O O . PHE A 1 271 ? 4.649 -10.520 19.351 1.00 93.88 271 PHE A O 1
ATOM 2161 N N . GLN A 1 272 ? 6.668 -9.920 20.112 1.00 94.00 272 GLN A N 1
ATOM 2162 C CA . GLN A 1 272 ? 6.964 -11.242 20.674 1.00 94.00 272 GLN A CA 1
ATOM 2163 C C . GLN A 1 272 ? 5.982 -11.626 21.783 1.00 94.00 272 GLN A C 1
ATOM 2165 O O . GLN A 1 272 ? 5.622 -12.793 21.900 1.00 94.00 272 GLN A O 1
ATOM 2170 N N . ARG A 1 273 ? 5.495 -10.658 22.566 1.00 92.38 273 ARG A N 1
ATOM 2171 C CA . ARG A 1 273 ? 4.461 -10.904 23.576 1.00 92.38 273 ARG A CA 1
ATOM 2172 C C . ARG A 1 273 ? 3.079 -11.149 22.962 1.00 92.38 273 ARG A C 1
ATOM 2174 O O . ARG A 1 273 ? 2.395 -12.079 23.374 1.00 92.38 273 ARG A O 1
ATOM 2181 N N . VAL A 1 274 ? 2.658 -10.315 22.009 1.00 91.00 274 VAL A N 1
ATOM 2182 C CA . VAL A 1 274 ? 1.283 -10.336 21.469 1.00 91.00 274 VAL A CA 1
ATOM 2183 C C . VAL A 1 274 ? 1.096 -11.392 20.373 1.00 91.00 274 VAL A C 1
ATOM 2185 O O . VAL A 1 274 ? 0.036 -12.004 20.266 1.00 91.00 274 VAL A O 1
ATOM 2188 N N . ASN A 1 275 ? 2.114 -11.610 19.543 1.00 87.88 275 ASN A N 1
ATOM 2189 C CA . ASN A 1 275 ? 2.111 -12.582 18.456 1.00 87.88 275 ASN A CA 1
ATOM 2190 C C . ASN A 1 275 ? 3.525 -13.162 18.232 1.00 87.88 275 ASN A C 1
ATOM 2192 O O . ASN A 1 275 ? 4.217 -12.753 17.296 1.00 87.88 275 ASN A O 1
ATOM 2196 N N . PRO A 1 276 ? 3.946 -14.155 19.040 1.00 87.62 276 PRO A N 1
ATOM 2197 C CA . PRO A 1 276 ? 5.278 -14.759 18.939 1.00 87.62 276 PRO A CA 1
ATOM 2198 C C . PRO A 1 276 ? 5.589 -15.402 17.577 1.00 87.62 276 PRO A C 1
ATOM 2200 O O . PRO A 1 276 ? 6.746 -15.654 17.263 1.00 87.62 276 PRO A O 1
ATOM 2203 N N . SER A 1 277 ? 4.564 -15.712 16.770 1.00 84.62 277 SER A N 1
ATOM 2204 C CA . SER A 1 277 ? 4.740 -16.300 15.432 1.00 84.62 277 SER A CA 1
ATOM 2205 C C . SER A 1 277 ? 5.089 -15.267 14.356 1.00 84.62 277 SER A C 1
ATOM 2207 O O . SER A 1 277 ? 5.377 -15.651 13.224 1.00 84.62 277 SER A O 1
ATOM 2209 N N . LEU A 1 278 ? 5.031 -13.969 14.672 1.00 81.19 278 LEU A N 1
ATOM 2210 C CA . LEU A 1 278 ? 5.385 -12.902 13.743 1.00 81.19 278 LEU A CA 1
ATOM 2211 C C . LEU A 1 278 ? 6.908 -12.833 13.576 1.00 81.19 278 LEU A C 1
ATOM 2213 O O . LEU A 1 278 ? 7.627 -12.471 14.508 1.00 81.19 278 LEU A O 1
ATOM 2217 N N . ASP A 1 279 ? 7.388 -13.141 12.373 1.00 80.62 279 ASP A N 1
ATOM 2218 C CA . ASP A 1 279 ? 8.784 -12.920 12.009 1.00 80.62 279 ASP A CA 1
ATOM 2219 C C . ASP A 1 279 ? 9.002 -11.448 11.636 1.00 80.62 279 ASP A C 1
ATOM 2221 O O . ASP A 1 279 ? 8.450 -10.945 10.658 1.00 80.62 279 ASP A O 1
ATOM 2225 N N . LEU A 1 280 ? 9.792 -10.752 12.452 1.00 80.81 280 LEU A N 1
ATOM 2226 C CA . LEU A 1 280 ? 10.152 -9.348 12.251 1.00 80.81 280 LEU A CA 1
ATOM 2227 C C . LEU A 1 280 ? 11.467 -9.176 11.482 1.00 80.81 280 LEU A C 1
ATOM 2229 O O . LEU A 1 280 ? 11.871 -8.039 11.253 1.00 80.81 280 LEU A O 1
ATOM 2233 N N . GLN A 1 281 ? 12.154 -10.274 11.136 1.00 82.31 281 GLN A N 1
ATOM 2234 C CA . GLN A 1 281 ? 13.467 -10.274 10.476 1.00 82.31 281 GLN A CA 1
ATOM 2235 C C . GLN A 1 281 ? 14.545 -9.453 11.214 1.00 82.31 281 GLN A C 1
ATOM 2237 O O . GLN A 1 281 ? 15.512 -8.987 10.616 1.00 82.31 281 GLN A O 1
ATOM 2242 N N . LEU A 1 282 ? 14.395 -9.284 12.534 1.00 85.31 282 LEU A N 1
ATOM 2243 C CA . LEU A 1 282 ? 15.371 -8.624 13.403 1.00 85.31 282 LEU A CA 1
ATOM 2244 C C . LEU A 1 282 ? 16.224 -9.675 14.130 1.00 85.31 282 LEU A C 1
ATOM 2246 O O . LEU A 1 282 ? 15.656 -10.616 14.696 1.00 85.31 282 LEU A O 1
ATOM 2250 N N . PRO A 1 283 ? 17.557 -9.502 14.219 1.00 88.38 283 PRO A N 1
ATOM 2251 C CA . PRO A 1 283 ? 18.465 -10.469 14.839 1.00 88.38 283 PRO A CA 1
ATOM 2252 C C . PRO A 1 283 ? 18.457 -10.366 16.378 1.00 88.38 283 PRO A C 1
ATOM 2254 O O . PRO A 1 283 ? 19.493 -10.388 17.032 1.00 88.38 283 PRO A O 1
ATOM 2257 N N . PHE A 1 284 ? 17.281 -10.198 16.992 1.00 91.50 284 PHE A N 1
ATOM 2258 C CA . PHE A 1 284 ? 17.140 -9.926 18.430 1.00 91.50 284 PHE A CA 1
ATOM 2259 C C . PHE A 1 284 ? 16.765 -11.155 19.260 1.00 91.50 284 PHE A C 1
ATOM 2261 O O . PHE A 1 284 ? 16.684 -11.047 20.481 1.00 91.50 284 PHE A O 1
ATOM 2268 N N . ALA A 1 285 ? 16.547 -12.318 18.639 1.00 89.25 285 ALA A N 1
ATOM 2269 C CA . ALA A 1 285 ? 16.061 -13.514 19.329 1.00 89.25 285 ALA A CA 1
ATOM 2270 C C . ALA A 1 285 ? 16.947 -13.908 20.524 1.00 89.25 285 ALA A C 1
ATOM 2272 O O . ALA A 1 285 ? 16.448 -14.057 21.641 1.00 89.25 285 ALA A O 1
ATOM 2273 N N . ASP A 1 286 ? 18.264 -13.989 20.325 1.00 89.56 286 ASP A N 1
ATOM 2274 C CA . ASP A 1 286 ? 19.211 -14.354 21.385 1.00 89.56 286 ASP A CA 1
ATOM 2275 C C . ASP A 1 286 ? 19.273 -13.298 22.497 1.00 89.56 286 ASP A C 1
ATOM 2277 O O . ASP A 1 286 ? 19.269 -13.629 23.689 1.00 89.56 286 ASP A O 1
ATOM 2281 N N . ALA A 1 287 ? 19.286 -12.017 22.121 1.00 91.50 287 ALA A N 1
ATOM 2282 C CA . ALA A 1 287 ? 19.281 -10.904 23.064 1.00 91.50 287 ALA A CA 1
ATOM 2283 C C . ALA A 1 287 ? 18.003 -10.870 23.908 1.00 91.50 287 ALA A C 1
ATOM 2285 O O . ALA A 1 287 ? 18.059 -10.683 25.128 1.00 91.50 287 ALA A O 1
ATOM 2286 N N . TYR A 1 288 ? 16.861 -11.140 23.283 1.00 93.75 288 TYR A N 1
ATOM 2287 C CA . TYR A 1 288 ? 15.571 -11.239 23.944 1.00 93.75 288 TYR A CA 1
ATOM 2288 C C . TYR A 1 288 ? 15.506 -12.421 24.919 1.00 93.75 288 TYR A C 1
ATOM 2290 O O . TYR A 1 288 ? 15.060 -12.247 26.053 1.00 93.75 288 TYR A O 1
ATOM 2298 N N . GLN A 1 289 ? 16.023 -13.597 24.547 1.00 92.50 289 GLN A N 1
ATOM 2299 C CA . GLN A 1 289 ? 16.095 -14.749 25.457 1.00 92.50 289 GLN A CA 1
ATOM 2300 C C . GLN A 1 289 ? 16.955 -14.456 26.694 1.00 92.50 289 GLN A C 1
ATOM 2302 O O . GLN A 1 289 ? 16.581 -14.804 27.819 1.00 92.50 289 GLN A O 1
ATOM 2307 N N . ARG A 1 290 ? 18.088 -13.763 26.524 1.00 92.75 290 ARG A N 1
ATOM 2308 C CA . ARG A 1 290 ? 18.905 -13.323 27.666 1.00 92.75 290 ARG A CA 1
ATOM 2309 C C . ARG A 1 290 ? 18.171 -12.302 28.531 1.00 92.75 290 ARG A C 1
ATOM 2311 O O . ARG A 1 290 ? 18.220 -12.426 29.755 1.00 92.75 290 ARG A O 1
ATOM 2318 N N . ALA A 1 291 ? 17.468 -11.348 27.922 1.00 94.94 291 ALA A N 1
ATOM 2319 C CA . ALA A 1 291 ? 16.655 -10.370 28.640 1.00 94.94 291 ALA A CA 1
ATOM 2320 C C . ALA A 1 291 ? 15.544 -11.043 29.468 1.00 94.94 291 ALA A C 1
ATOM 2322 O O . ALA A 1 291 ? 15.412 -10.740 30.652 1.00 94.94 291 ALA A O 1
ATOM 2323 N N . LEU A 1 292 ? 14.826 -12.025 28.909 1.00 93.88 292 LEU A N 1
ATOM 2324 C CA . LEU A 1 292 ? 13.843 -12.841 29.638 1.00 93.88 292 LEU A CA 1
ATOM 2325 C C . LEU A 1 292 ? 14.470 -13.558 30.842 1.00 93.88 292 LEU A C 1
ATOM 2327 O O . LEU A 1 292 ? 13.915 -13.541 31.941 1.00 93.88 292 LEU A O 1
ATOM 2331 N N . GLY A 1 293 ? 15.656 -14.146 30.659 1.00 92.75 293 GLY A N 1
ATOM 2332 C CA . GLY A 1 293 ? 16.396 -14.802 31.738 1.00 92.75 293 GLY A CA 1
ATOM 2333 C C . GLY A 1 293 ? 16.861 -13.849 32.847 1.00 92.75 293 GLY A C 1
ATOM 2334 O O . GLY A 1 293 ? 17.019 -14.279 33.990 1.00 92.75 293 GLY A O 1
ATOM 2335 N N . MET A 1 294 ? 17.091 -12.570 32.536 1.00 92.75 294 MET A N 1
ATOM 2336 C CA . MET A 1 294 ? 17.387 -11.529 33.529 1.00 92.75 294 MET A CA 1
ATOM 2337 C C . MET A 1 294 ? 16.120 -11.042 34.235 1.00 92.75 294 MET A C 1
ATOM 2339 O O . MET A 1 294 ? 16.124 -10.913 35.458 1.00 92.75 294 MET A O 1
ATOM 2343 N N . PHE A 1 295 ? 15.042 -10.825 33.482 1.00 92.12 295 PHE A N 1
ATOM 2344 C CA . PHE A 1 295 ? 13.746 -10.385 33.994 1.00 92.12 295 PHE A CA 1
ATOM 2345 C C . PHE A 1 295 ? 13.172 -11.389 35.003 1.00 92.12 295 PHE A C 1
ATOM 2347 O O . PHE A 1 295 ? 12.852 -11.025 36.131 1.00 92.12 295 PHE A O 1
ATOM 2354 N N . GLY A 1 296 ? 13.186 -12.685 34.670 1.00 84.00 296 GLY A N 1
ATOM 2355 C CA . GLY A 1 296 ? 12.706 -13.747 35.562 1.00 84.00 296 GLY A CA 1
ATOM 2356 C C . GLY A 1 296 ? 13.546 -13.977 36.827 1.00 84.00 296 GLY A C 1
ATOM 2357 O O . GLY A 1 296 ? 13.102 -14.691 37.716 1.00 84.00 296 GLY A O 1
ATOM 2358 N N . LYS A 1 297 ? 14.754 -13.399 36.932 1.00 78.50 297 LYS A N 1
ATOM 2359 C CA . LYS A 1 297 ? 15.581 -13.426 38.159 1.00 78.50 297 LYS A CA 1
ATOM 2360 C C . LYS A 1 297 ? 15.349 -12.217 39.072 1.00 78.50 297 LYS A C 1
ATOM 2362 O O . LYS A 1 297 ? 15.915 -12.180 40.164 1.00 78.50 297 LYS A O 1
ATOM 2367 N N . ARG A 1 298 ? 14.622 -11.202 38.595 1.00 66.50 298 ARG A N 1
ATOM 2368 C CA . ARG A 1 298 ? 14.287 -9.979 39.343 1.00 66.50 298 ARG A CA 1
ATOM 2369 C C . ARG A 1 298 ? 12.912 -10.050 40.019 1.00 66.50 298 ARG A C 1
ATOM 2371 O O . ARG A 1 298 ? 12.658 -9.221 40.889 1.00 66.50 298 ARG A O 1
ATOM 2378 N N . GLN A 1 299 ? 12.083 -11.022 39.636 1.00 54.53 299 GLN A N 1
ATOM 2379 C CA . GLN A 1 299 ? 10.838 -11.407 40.312 1.00 54.53 299 GLN A CA 1
ATOM 2380 C C . GLN A 1 299 ? 11.116 -12.402 41.444 1.00 54.53 299 GLN A C 1
ATOM 2382 O O . GLN A 1 299 ? 10.401 -12.331 42.468 1.00 54.53 299 GLN A O 1
#

Solvent-accessible surface area (backbone atoms only — not comparable to full-atom values): 16745 Å² total; per-residue (Å²): 89,73,45,76,69,22,44,49,50,44,52,62,76,43,43,70,51,53,55,48,41,55,74,73,66,51,53,66,68,55,52,67,56,45,52,62,51,52,53,53,51,45,52,50,48,53,64,40,53,67,46,48,56,52,51,53,52,50,45,58,76,72,36,71,88,45,45,69,61,50,52,54,51,52,51,51,55,49,56,59,56,57,51,60,78,73,36,64,65,60,61,70,74,42,50,70,63,51,50,25,38,48,44,9,52,51,32,18,51,27,49,44,52,18,56,74,63,72,58,77,51,72,65,34,60,77,44,77,82,36,78,57,24,65,53,4,67,56,46,38,52,51,50,58,58,50,60,74,75,66,51,95,71,47,59,60,58,48,35,53,52,45,23,55,75,52,74,44,63,65,35,44,45,89,72,80,84,79,71,78,59,70,76,56,85,72,51,57,91,68,22,64,83,39,66,68,53,52,57,78,41,40,74,58,48,21,53,32,26,30,52,35,54,62,67,51,57,92,57,55,66,66,61,39,43,49,48,20,48,54,44,53,60,56,42,74,75,66,50,54,42,69,49,80,62,55,81,44,72,46,88,85,50,72,95,49,64,33,21,33,46,44,45,52,28,36,25,51,53,25,39,49,70,70,42,66,86,65,85,80,90,64,92,45,64,69,31,42,54,52,16,51,62,51,52,69,71,74,111

pLDDT: mean 87.63, std 12.76, range [38.56, 98.69]

Radius of gyration: 21.7 Å; Cα contacts (8 Å, |Δi|>4): 287; chains: 1; bounding box: 55×38×64 Å

Secondary structure (DSSP, 8-state):
---HHHHHHHHHHTHHHHHHHHHTT--HHHHHHHHHHHHHHHHHHHHHHHHHHHHHHHHHHH-GGGHHHHHHHHHHHHHHHHHHHH-HHHHHHS-HHHHHHHHHHHHHHHHHHHHHTTTS--GGGGGTT-GGGTTHHHHHHHHHHHGGG--TTHHHHHHHHHHHHHT-TTS-------S---GGG--STTSTT-HHHHHTTHHHHHHHHHHHHHHHTT--HHHHHHHHHHHHHHHTT---SS-----B--SSSTT--B-HHHHHHHHHHHHHHH-TT-----TTHHHHHHHHHHHTTT-

Mean predicted aligned error: 14.37 Å

Sequence (299 aa):
MTTAASREVAVRSIADHIARQKRLGTSEELIEQWTPRSIDVVCAQLSNIPVDMIIEQWLYERYEELHPSQFVSLFAMHSDAARTLNDTQIKEITAPVIYRATVSLNHAFDLFIDRLFGHRTDYATVYRRVPDASAGSKIFAAWQRAMRNYAPGDEFRLVDEVAKLLGLDRWYVWREDVGERDTAEAAGPQGPTNLEALEERDPAVVMYCLDALERFEGMDDAAVFAIGSEIALKAQGGLDYTDPERKHTLQSLKGEQFSGLHLLCLMYVAFQRVNPSLDLQLPFADAYQRALGMFGKRQ

Foldseek 3Di:
DFDPVLLVVQCVVQVVVLVVCVVVVNDPVCSVVVSSVLLVVLVCLLLPLLVVLVVLLVCLVPPVVCVVVSLVVLVVVLVVLLVCVVDPVCVSNDRLLSQLSSLLSSLLSQVSSCVSVPNPDDSNVSCPPPPSNVLNVVLNVLSVVCVVDPDPPSSVVSSCVSCVSSVNNSNDDDDPPPVPPVPQVVDDCCHLVNLVVLVVCLVVLLVLLLVLVVVCVPPDLVLLVVLLVQLVVVCVVPATQSDQDQDDDDPSHPPGTGHSSSSVSNNVNSCCVNPVPDDPVHPCPVSNVSSVVVNVVVD